Protein 7RAW (pdb70)

Structure (mmCIF, N/CA/C/O backbone):
data_7RAW
#
_entry.id   7RAW
#
_cell.length_a   130.032
_cell.length_b   130.032
_cell.length_c   130.032
_cell.angle_alpha   90.000
_cell.angle_beta   90.000
_cell.angle_gamma   90.000
#
_symmetry.space_group_name_H-M   'I 21 3'
#
loop_
_entity.id
_entity.type
_entity.pdbx_description
1 polymer 'Dockerin domain-containing protein'
2 non-polymer DI(HYDROXYETHYL)ETHER
3 non-polymer 'TRIETHYLENE GLYCOL'
4 water water
#
loop_
_atom_site.group_PDB
_atom_site.id
_atom_site.type_symbol
_atom_site.label_atom_id
_atom_site.label_alt_id
_atom_site.label_comp_id
_atom_site.label_asym_id
_atom_site.label_entity_id
_atom_site.label_seq_id
_atom_site.pdbx_PDB_ins_code
_atom_site.Cartn_x
_atom_site.Cartn_y
_atom_site.Cartn_z
_atom_site.occupancy
_atom_site.B_iso_or_equiv
_atom_site.auth_seq_id
_atom_site.auth_comp_id
_atom_site.auth_asym_id
_atom_site.auth_atom_id
_atom_site.pdbx_PDB_model_num
ATOM 1 N N . THR A 1 16 ? -21.802 25.449 -33.481 1.00 83.59 3 THR A N 1
ATOM 2 C CA . THR A 1 16 ? -21.018 24.223 -33.398 1.00 86.14 3 THR A CA 1
ATOM 3 C C . THR A 1 16 ? -21.081 23.617 -31.988 1.00 84.97 3 THR A C 1
ATOM 4 O O . THR A 1 16 ? -21.270 24.335 -31.010 1.00 90.62 3 THR A O 1
ATOM 8 N N . ASP A 1 17 ? -20.901 22.299 -31.895 1.00 71.11 4 ASP A N 1
ATOM 9 C CA . ASP A 1 17 ? -21.178 21.545 -30.674 1.00 62.29 4 ASP A CA 1
ATOM 10 C C . ASP A 1 17 ? -19.962 21.528 -29.749 1.00 58.68 4 ASP A C 1
ATOM 11 O O . ASP A 1 17 ? -18.873 21.115 -30.157 1.00 73.19 4 ASP A O 1
ATOM 16 N N . THR A 1 18 ? -20.151 21.949 -28.496 1.00 51.64 5 THR A N 1
ATOM 17 C CA . THR A 1 18 ? -19.098 21.862 -27.478 1.00 52.17 5 THR A CA 1
ATOM 18 C C . THR A 1 18 ? -19.221 20.631 -26.580 1.00 50.96 5 THR A C 1
ATOM 19 O O . THR A 1 18 ? -18.418 20.470 -25.652 1.00 51.17 5 THR A O 1
ATOM 23 N N . LYS A 1 19 ? -20.204 19.770 -26.802 1.00 45.59 6 LYS A N 1
ATOM 24 C CA . LYS A 1 19 ? -20.340 18.580 -25.973 1.00 48.02 6 LYS A CA 1
ATOM 25 C C . LYS A 1 19 ? -19.494 17.439 -26.534 1.00 53.43 6 LYS A C 1
ATOM 26 O O . LYS A 1 19 ? -19.230 17.364 -27.740 1.00 50.09 6 LYS A O 1
ATOM 32 N N . ILE A 1 20 ? -19.035 16.566 -25.644 1.00 46.77 7 ILE A N 1
ATOM 33 C CA . ILE A 1 20 ? -18.527 15.255 -26.034 1.00 50.79 7 ILE A CA 1
ATOM 34 C C . ILE A 1 20 ? -19.473 14.226 -25.446 1.00 50.40 7 ILE A C 1
ATOM 35 O O . ILE A 1 20 ? -20.003 14.419 -24.345 1.00 47.19 7 ILE A O 1
ATOM 40 N N . TYR A 1 21 ? -19.688 13.143 -26.182 1.00 43.17 8 TYR A N 1
ATOM 41 C CA . TYR A 1 21 ? -20.698 12.171 -25.816 1.00 42.73 8 TYR A CA 1
ATOM 42 C C . TYR A 1 21 ? -20.057 10.855 -25.415 1.00 45.05 8 TYR A C 1
ATOM 43 O O . TYR A 1 21 ? -18.937 10.524 -25.823 1.00 44.69 8 TYR A O 1
ATOM 52 N N . PHE A 1 22 ? -20.794 10.110 -24.595 1.00 44.80 9 PHE A N 1
ATOM 53 C CA . PHE A 1 22 ? -20.386 8.795 -24.129 1.00 43.58 9 PHE A CA 1
ATOM 54 C C . PHE A 1 22 ? -21.555 7.846 -24.319 1.00 46.65 9 PHE A C 1
ATOM 55 O O . PHE A 1 22 ? -22.673 8.138 -23.879 1.00 41.17 9 PHE A O 1
ATOM 63 N N . ASP A 1 23 ? -21.308 6.722 -24.978 1.00 40.93 10 ASP A N 1
ATOM 64 C CA . ASP A 1 23 ? -22.331 5.682 -25.098 1.00 41.73 10 ASP A CA 1
ATOM 65 C C . ASP A 1 23 ? -22.249 4.820 -23.845 1.00 42.95 10 ASP A C 1
ATOM 66 O O . ASP A 1 23 ? -21.383 3.951 -23.723 1.00 43.25 10 ASP A O 1
ATOM 71 N N . ALA A 1 24 ? -23.142 5.069 -22.890 1.00 46.69 11 ALA A N 1
ATOM 72 C CA . ALA A 1 24 ? -23.171 4.281 -21.668 1.00 47.04 11 ALA A CA 1
ATOM 73 C C . ALA A 1 24 ? -24.269 3.236 -21.703 1.00 48.97 11 ALA A C 1
ATOM 74 O O . ALA A 1 24 ? -24.692 2.751 -20.650 1.00 48.11 11 ALA A O 1
ATOM 76 N N . SER A 1 25 ? -24.727 2.868 -22.897 1.00 48.20 12 SER A N 1
ATOM 77 C CA . SER A 1 25 ? -25.781 1.880 -23.066 1.00 50.70 12 SER A CA 1
ATOM 78 C C . SER A 1 25 ? -25.285 0.564 -23.632 1.00 53.78 12 SER A C 1
ATOM 79 O O . SER A 1 25 ? -25.804 -0.495 -23.272 1.00 55.24 12 SER A O 1
ATOM 82 N N . ASN A 1 26 ? -24.295 0.600 -24.521 1.00 50.78 13 ASN A N 1
ATOM 83 C CA . ASN A 1 26 ? -23.777 -0.596 -25.181 1.00 46.64 13 ASN A CA 1
ATOM 84 C C . ASN A 1 26 ? -22.407 -0.868 -24.566 1.00 46.08 13 ASN A C 1
ATOM 85 O O . ASN A 1 26 ? -21.381 -0.349 -25.023 1.00 41.39 13 ASN A O 1
ATOM 90 N N . LEU A 1 27 ? -22.409 -1.657 -23.499 1.00 40.21 14 LEU A N 1
ATOM 91 C CA . LEU A 1 27 ? -21.270 -1.799 -22.612 1.00 45.42 14 LEU A CA 1
ATOM 92 C C . LEU A 1 27 ? -20.897 -3.257 -22.450 1.00 46.37 14 LEU A C 1
ATOM 93 O O . LEU A 1 27 ? -21.732 -4.140 -22.653 1.00 46.73 14 LEU A O 1
ATOM 98 N N . PRO A 1 28 ? -19.657 -3.551 -22.072 1.00 48.11 15 PRO A N 1
ATOM 99 C CA . PRO A 1 28 ? -19.339 -4.920 -21.665 1.00 51.25 15 PRO A CA 1
ATOM 100 C C . PRO A 1 28 ? -20.295 -5.355 -20.560 1.00 47.83 15 PRO A C 1
ATOM 101 O O . PRO A 1 28 ? -20.798 -4.537 -19.792 1.00 45.70 15 PRO A O 1
ATOM 105 N N . ALA A 1 29 ? -20.571 -6.660 -20.518 1.00 50.02 16 ALA A N 1
ATOM 106 C CA . ALA A 1 29 ? -21.504 -7.221 -19.538 1.00 52.05 16 ALA A CA 1
ATOM 107 C C . ALA A 1 29 ? -21.167 -6.804 -18.106 1.00 47.01 16 ALA A C 1
ATOM 108 O O . ALA A 1 29 ? -22.061 -6.582 -17.289 1.00 50.22 16 ALA A O 1
ATOM 110 N N . GLU A 1 30 ? -19.879 -6.738 -17.769 1.00 48.96 17 GLU A N 1
ATOM 111 C CA . GLU A 1 30 ? -19.478 -6.448 -16.392 1.00 54.35 17 GLU A CA 1
ATOM 112 C C . GLU A 1 30 ? -19.948 -5.066 -15.931 1.00 49.21 17 GLU A C 1
ATOM 113 O O . GLU A 1 30 ? -20.115 -4.831 -14.730 1.00 45.64 17 GLU A O 1
ATOM 119 N N . TRP A 1 31 ? -20.178 -4.144 -16.856 1.00 43.42 18 TRP A N 1
ATOM 120 C CA . TRP A 1 31 ? -20.608 -2.801 -16.456 1.00 40.22 18 TRP A CA 1
ATOM 121 C C . TRP A 1 31 ? -22.045 -2.754 -15.978 1.00 50.39 18 TRP A C 1
ATOM 122 O O . TRP A 1 31 ? -22.500 -1.688 -15.546 1.00 49.36 18 TRP A O 1
ATOM 133 N N . GLY A 1 32 ? -22.771 -3.864 -16.071 1.00 56.07 19 GLY A N 1
ATOM 134 C CA . GLY A 1 32 ? -24.171 -3.847 -15.689 1.00 45.45 19 GLY A CA 1
ATOM 135 C C . GLY A 1 32 ? -24.930 -2.826 -16.503 1.00 53.68 19 GLY A C 1
ATOM 136 O O . GLY A 1 32 ? -24.659 -2.603 -17.693 1.00 53.52 19 GLY A O 1
ATOM 137 N N . THR A 1 33 ? -25.882 -2.177 -15.850 1.00 48.14 20 THR A N 1
ATOM 138 C CA . THR A 1 33 ? -26.700 -1.159 -16.476 1.00 48.97 20 THR A CA 1
ATOM 139 C C . THR A 1 33 ? -26.434 0.173 -15.792 1.00 48.26 20 THR A C 1
ATOM 140 O O . THR A 1 33 ? -26.550 0.290 -14.565 1.00 51.41 20 THR A O 1
ATOM 144 N N . THR A 1 34 ? -26.128 1.178 -16.601 1.00 49.42 21 THR A N 1
ATOM 145 C CA . THR A 1 34 ? -25.660 2.458 -16.099 1.00 46.21 21 THR A CA 1
ATOM 146 C C . THR A 1 34 ? -26.716 3.155 -15.262 1.00 51.71 21 THR A C 1
ATOM 147 O O . THR A 1 34 ? -27.885 3.213 -15.638 1.00 56.58 21 THR A O 1
ATOM 151 N N . LYS A 1 35 ? -26.292 3.717 -14.132 1.00 53.03 22 LYS A N 1
ATOM 152 C CA . LYS A 1 35 ? -27.147 4.603 -13.362 1.00 47.58 22 LYS A CA 1
ATOM 153 C C . LYS A 1 35 ? -26.768 6.067 -13.538 1.00 53.18 22 LYS A C 1
ATOM 154 O O . LYS A 1 35 ? -27.638 6.894 -13.818 1.00 54.29 22 LYS A O 1
ATOM 160 N N . THR A 1 36 ? -25.491 6.408 -13.362 1.00 49.70 23 THR A N 1
ATOM 161 C CA . THR A 1 36 ? -25.013 7.778 -13.509 1.00 50.07 23 THR A CA 1
ATOM 162 C C . THR A 1 36 ? -23.652 7.730 -14.185 1.00 53.01 23 THR A C 1
ATOM 163 O O . THR A 1 36 ? -22.973 6.695 -14.165 1.00 45.00 23 THR A O 1
ATOM 167 N N . VAL A 1 37 ? -23.283 8.837 -14.834 1.00 46.55 24 VAL A N 1
ATOM 168 C CA . VAL A 1 37 ? -22.096 8.889 -15.685 1.00 43.40 24 VAL A CA 1
ATOM 169 C C . VAL A 1 37 ? -21.249 10.084 -15.269 1.00 54.37 24 VAL A C 1
ATOM 170 O O . VAL A 1 37 ? -21.781 11.146 -14.920 1.00 52.66 24 VAL A O 1
ATOM 174 N N . TYR A 1 38 ? -19.930 9.907 -15.299 1.00 44.14 25 TYR A N 1
ATOM 175 C CA . TYR A 1 38 ? -18.990 10.956 -14.926 1.00 44.37 25 TYR A CA 1
ATOM 176 C C . TYR A 1 38 ? -17.879 11.067 -15.960 1.00 48.94 25 TYR A C 1
ATOM 177 O O . TYR A 1 38 ? -17.544 10.095 -16.645 1.00 43.74 25 TYR A O 1
ATOM 186 N N . CYS A 1 39 ? -17.314 12.271 -16.065 1.00 47.19 26 CYS A N 1
ATOM 187 C CA . CYS A 1 39 ? -16.260 12.564 -17.034 1.00 48.68 26 CYS A CA 1
ATOM 188 C C . CYS A 1 39 ? -15.101 13.242 -16.316 1.00 51.18 26 CYS A C 1
ATOM 189 O O . CYS A 1 39 ? -15.225 14.387 -15.872 1.00 49.10 26 CYS A O 1
ATOM 192 N N . HIS A 1 40 ? -13.980 12.544 -16.216 1.00 45.19 27 HIS A N 1
ATOM 193 C CA . HIS A 1 40 ? -12.758 13.069 -15.606 1.00 47.81 27 HIS A CA 1
ATOM 194 C C . HIS A 1 40 ? -11.847 13.552 -16.733 1.00 51.76 27 HIS A C 1
ATOM 195 O O . HIS A 1 40 ? -11.242 12.748 -17.440 1.00 53.91 27 HIS A O 1
ATOM 202 N N . LEU A 1 41 ? -11.754 14.863 -16.904 1.00 55.40 28 LEU A N 1
ATOM 203 C CA . LEU A 1 41 ? -11.047 15.462 -18.030 1.00 55.47 28 LEU A CA 1
ATOM 204 C C . LEU A 1 41 ? -9.848 16.235 -17.508 1.00 51.93 28 LEU A C 1
ATOM 205 O O . LEU A 1 41 ? -9.967 16.968 -16.525 1.00 53.15 28 LEU A O 1
ATOM 210 N N . TYR A 1 42 ? -8.694 16.053 -18.140 1.00 50.82 29 TYR A N 1
ATOM 211 C CA . TYR A 1 42 ? -7.496 16.765 -17.717 1.00 50.44 29 TYR A CA 1
ATOM 212 C C . TYR A 1 42 ? -6.649 17.135 -18.927 1.00 47.40 29 TYR A C 1
ATOM 213 O O . TYR A 1 42 ? -6.806 16.587 -20.020 1.00 48.11 29 TYR A O 1
ATOM 222 N N . ALA A 1 43 ? -5.731 18.062 -18.699 1.00 49.34 30 ALA A N 1
ATOM 223 C CA . ALA A 1 43 ? -4.898 18.627 -19.748 1.00 49.49 30 ALA A CA 1
ATOM 224 C C . ALA A 1 43 ? -3.632 17.802 -19.909 1.00 51.62 30 ALA A C 1
ATOM 225 O O . ALA A 1 43 ? -3.046 17.353 -18.922 1.00 49.56 30 ALA A O 1
ATOM 227 N N . VAL A 1 44 ? -3.202 17.611 -21.155 1.00 47.74 31 VAL A N 1
ATOM 228 C CA . VAL A 1 44 ? -1.966 16.901 -21.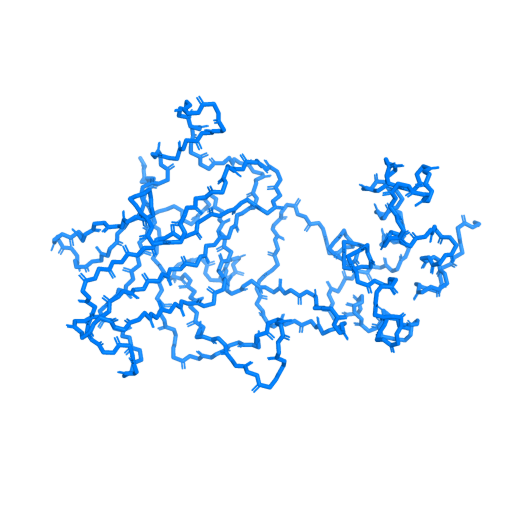452 1.00 46.60 31 VAL A CA 1
ATOM 229 C C . VAL A 1 44 ? -0.879 17.847 -21.959 1.00 56.98 31 VAL A C 1
ATOM 230 O O . VAL A 1 44 ? 0.276 17.757 -21.534 1.00 58.60 31 VAL A O 1
ATOM 234 N N . ALA A 1 45 ? -1.223 18.773 -22.844 1.00 51.77 32 ALA A N 1
ATOM 235 C CA . ALA A 1 45 ? -0.216 19.694 -23.342 1.00 54.46 32 ALA A CA 1
ATOM 236 C C . ALA A 1 45 ? -0.918 20.903 -23.924 1.00 57.38 32 ALA A C 1
ATOM 237 O O . ALA A 1 45 ? -2.050 20.802 -24.406 1.00 61.19 32 ALA A O 1
ATOM 239 N N . GLY A 1 46 ? -0.243 22.048 -23.853 1.00 58.61 33 GLY A N 1
ATOM 240 C CA . GLY A 1 46 ? -0.775 23.278 -24.398 1.00 55.99 33 GLY A CA 1
ATOM 241 C C . GLY A 1 46 ? -1.924 23.889 -23.631 1.00 56.82 33 GLY A C 1
ATOM 242 O O . GLY A 1 46 ? -2.566 24.813 -24.143 1.00 57.05 33 GLY A O 1
ATOM 243 N N . ASP A 1 47 ? -2.208 23.411 -22.423 1.00 60.40 34 ASP A N 1
ATOM 244 C CA . ASP A 1 47 ? -3.258 23.994 -21.596 1.00 64.15 34 ASP A CA 1
ATOM 245 C C . ASP A 1 47 ? -3.034 23.575 -20.147 1.00 62.99 34 ASP A C 1
ATOM 246 O O . ASP A 1 47 ? -2.219 22.698 -19.848 1.00 59.83 34 ASP A O 1
ATOM 251 N N . ASP A 1 48 ? -3.775 24.216 -19.248 1.00 71.16 35 ASP A N 1
ATOM 252 C CA . ASP A 1 48 ? -3.790 23.822 -17.843 1.00 77.51 35 ASP A CA 1
ATOM 253 C C . ASP A 1 48 ? -5.214 23.824 -17.332 1.00 62.63 35 ASP A C 1
ATOM 254 O O . ASP A 1 48 ? -5.924 24.828 -17.470 1.00 74.31 35 ASP A O 1
ATOM 259 N N . LEU A 1 49 ? -5.623 22.699 -16.750 1.00 63.12 36 LEU A N 1
ATOM 260 C CA . LEU A 1 49 ? -6.938 22.627 -16.150 1.00 65.14 36 LEU A CA 1
ATOM 261 C C . LEU A 1 49 ? -6.816 22.241 -14.686 1.00 67.66 36 LEU A C 1
ATOM 262 O O . LEU A 1 49 ? -5.910 21.492 -14.308 1.00 68.79 36 LEU A O 1
ATOM 267 N N . PRO A 1 50 ? -7.698 22.750 -13.840 1.00 70.56 37 PRO A N 1
ATOM 268 C CA . PRO A 1 50 ? -7.695 22.327 -12.441 1.00 77.27 37 PRO A CA 1
ATOM 269 C C . PRO A 1 50 ? -8.178 20.889 -12.328 1.00 77.90 37 PRO A C 1
ATOM 270 O O . PRO A 1 50 ? -8.873 20.372 -13.202 1.00 73.76 37 PRO A O 1
ATOM 274 N N . GLU A 1 51 ? -7.796 20.240 -11.237 1.00 82.00 38 GLU A N 1
ATOM 275 C CA . GLU A 1 51 ? -8.194 18.863 -10.997 1.00 83.22 38 GLU A CA 1
ATOM 276 C C . GLU A 1 51 ? -9.633 18.820 -10.513 1.00 77.64 38 GLU A C 1
ATOM 277 O O . GLU A 1 51 ? -9.973 19.434 -9.489 1.00 88.71 38 GLU A O 1
ATOM 283 N N . THR A 1 52 ? -10.485 18.123 -11.264 1.00 69.22 39 THR A N 1
ATOM 284 C CA . THR A 1 52 ? -11.801 17.847 -10.707 1.00 66.96 39 THR A CA 1
ATOM 285 C C . THR A 1 52 ? -11.770 16.578 -9.850 1.00 69.27 39 THR A C 1
ATOM 286 O O . THR A 1 52 ? -10.836 15.753 -9.931 1.00 64.80 39 THR A O 1
ATOM 290 N N . SER A 1 53 ? -12.843 16.429 -9.052 1.00 65.74 40 SER A N 1
ATOM 291 C CA . SER A 1 53 ? -13.057 15.377 -8.060 1.00 69.59 40 SER A CA 1
ATOM 292 C C . SER A 1 53 ? -13.652 14.145 -8.704 1.00 58.83 40 SER A C 1
ATOM 293 O O . SER A 1 53 ? -14.787 14.218 -9.185 1.00 62.10 40 SER A O 1
ATOM 296 N N . TRP A 1 54 ? -12.971 13.008 -8.624 1.00 61.57 41 TRP A N 1
ATOM 297 C CA . TRP A 1 54 ? -13.527 11.742 -9.107 1.00 51.47 41 TRP A CA 1
ATOM 298 C C . TRP A 1 54 ? -15.017 11.618 -8.759 1.00 44.95 41 TRP A C 1
ATOM 299 O O . TRP A 1 54 ? -15.382 11.562 -7.576 1.00 47.00 41 TRP A O 1
ATOM 310 N N . GLN A 1 55 ? -15.874 11.616 -9.786 1.00 44.86 42 GLN A N 1
ATOM 311 C CA . GLN A 1 55 ? -17.307 11.335 -9.651 1.00 50.83 42 GLN A CA 1
ATOM 312 C C . GLN A 1 55 ? -18.006 12.372 -8.788 1.00 54.83 42 GLN A C 1
ATOM 313 O O . GLN A 1 55 ? -19.003 12.075 -8.127 1.00 56.82 42 GLN A O 1
ATOM 319 N N . GLY A 1 56 ? -17.480 13.598 -8.806 1.00 53.27 43 GLY A N 1
ATOM 320 C CA . GLY A 1 56 ? -18.117 14.710 -8.141 1.00 54.60 43 GLY A CA 1
ATOM 321 C C . GLY A 1 56 ? -19.069 15.448 -9.063 1.00 55.25 43 GLY A C 1
ATOM 322 O O . GLY A 1 56 ? -19.216 15.139 -10.248 1.00 54.13 43 GLY A O 1
ATOM 323 N N . LYS A 1 57 ? -19.740 16.433 -8.464 1.00 60.59 44 LYS A N 1
ATOM 324 C CA . LYS A 1 57 ? -20.649 17.345 -9.142 1.00 66.94 44 LYS A CA 1
ATOM 325 C C . LYS A 1 57 ? -20.100 17.816 -10.478 1.00 62.22 44 LYS A C 1
ATOM 326 O O . LYS A 1 57 ? -20.798 17.797 -11.494 1.00 64.29 44 LYS A O 1
ATOM 332 N N . ALA A 1 58 ? -18.852 18.281 -10.479 1.00 68.29 45 ALA A N 1
ATOM 333 C CA . ALA A 1 58 ? -18.287 18.880 -11.681 1.00 64.97 45 ALA A CA 1
ATOM 334 C C . ALA A 1 58 ? -18.145 17.859 -12.798 1.00 60.54 45 ALA A C 1
ATOM 335 O O . ALA A 1 58 ? -18.183 18.228 -13.978 1.00 58.44 45 ALA A O 1
ATOM 337 N N . GLU A 1 59 ? -18.015 16.576 -12.459 1.00 51.72 46 GLU A N 1
ATOM 338 C CA . GLU A 1 59 ? -17.783 15.561 -13.480 1.00 47.30 46 GLU A CA 1
ATOM 339 C C . GLU A 1 59 ? -19.059 14.926 -14.007 1.00 50.95 46 GLU A C 1
ATOM 340 O O . GLU A 1 59 ? -18.996 14.192 -15.001 1.00 49.72 46 GLU A O 1
ATOM 346 N N . LYS A 1 60 ? -20.203 15.188 -13.379 1.00 58.18 47 LYS A N 1
ATOM 347 C CA . LYS A 1 60 ? -21.399 14.414 -13.674 1.00 55.58 47 LYS A CA 1
ATOM 348 C C . LYS A 1 60 ? -21.974 14.814 -15.018 1.00 54.98 47 LYS A C 1
ATOM 349 O O . LYS A 1 60 ? -22.157 15.998 -15.297 1.00 59.34 47 LYS A O 1
ATOM 355 N N . CYS A 1 61 ? -22.297 13.819 -15.825 1.00 53.55 48 CYS A N 1
ATOM 356 C CA . CYS A 1 61 ? -22.870 14.007 -17.148 1.00 51.63 48 CYS A CA 1
ATOM 357 C C . CYS A 1 61 ? -24.381 13.814 -17.122 1.00 60.06 48 CYS A C 1
ATOM 358 O O . CYS A 1 61 ? -24.921 13.101 -16.274 1.00 62.75 48 CYS A O 1
ATOM 361 N N . LYS A 1 62 ? -25.063 14.454 -18.068 1.00 58.19 49 LYS A N 1
ATOM 362 C CA . LYS A 1 62 ? -26.500 14.282 -18.225 1.00 62.72 49 LYS A CA 1
ATOM 363 C C . LYS A 1 62 ? -26.792 13.470 -19.482 1.00 57.56 49 LYS A C 1
ATOM 364 O O . LYS A 1 62 ? -25.996 13.446 -20.421 1.00 52.10 49 LYS A O 1
ATOM 370 N N . LYS A 1 63 ? -27.921 12.763 -19.459 1.00 59.51 50 LYS A N 1
ATOM 371 C CA . LYS A 1 63 ? -28.362 11.913 -20.560 1.00 58.03 50 LYS A CA 1
ATOM 372 C C . LYS A 1 63 ? -29.101 12.762 -21.584 1.00 71.40 50 LYS A C 1
ATOM 373 O O . LYS A 1 63 ? -30.020 13.506 -21.227 1.00 71.51 50 LYS A O 1
ATOM 379 N N . ASP A 1 64 ? -28.705 12.666 -22.851 1.00 67.30 51 ASP A N 1
ATOM 380 C CA . ASP A 1 64 ? -29.460 13.318 -23.917 1.00 64.15 51 ASP A CA 1
ATOM 381 C C . ASP A 1 64 ? -30.647 12.433 -24.280 1.00 74.60 51 ASP A C 1
ATOM 382 O O . ASP A 1 64 ? -30.475 11.342 -24.834 1.00 62.53 51 ASP A O 1
ATOM 387 N N . THR A 1 65 ? -31.860 12.893 -23.965 1.00 88.11 52 THR A N 1
ATOM 388 C CA . THR A 1 65 ? -33.017 12.032 -24.166 1.00 92.04 52 THR A CA 1
ATOM 389 C C . THR A 1 65 ? -33.216 11.697 -25.638 1.00 85.99 52 THR A C 1
ATOM 390 O O . THR A 1 65 ? -33.630 10.579 -25.963 1.00 89.57 52 THR A O 1
ATOM 394 N N . ALA A 1 66 ? -32.891 12.627 -26.539 1.00 82.54 53 ALA A N 1
ATOM 395 C CA . ALA A 1 66 ? -33.061 12.367 -27.967 1.00 86.30 53 ALA A CA 1
ATOM 396 C C . ALA A 1 66 ? -32.299 11.116 -28.404 1.00 84.91 53 ALA A C 1
ATOM 397 O O . ALA A 1 66 ? -32.860 10.218 -29.044 1.00 84.34 53 ALA A O 1
ATOM 399 N N . THR A 1 67 ? -31.019 11.032 -28.048 1.00 79.20 54 THR A N 1
ATOM 400 C CA . THR A 1 67 ? -30.160 9.954 -28.516 1.00 67.27 54 THR A CA 1
ATOM 401 C C . THR A 1 67 ? -29.943 8.853 -27.493 1.00 67.86 54 THR A C 1
ATOM 402 O O . THR A 1 67 ? -29.602 7.731 -27.879 1.00 71.11 54 THR A O 1
ATOM 406 N N . GLY A 1 68 ? -30.130 9.134 -26.210 1.00 65.17 55 GLY A N 1
ATOM 407 C CA . GLY A 1 68 ? -29.761 8.194 -25.178 1.00 58.82 55 GLY A CA 1
ATOM 408 C C . GLY A 1 68 ? -28.310 8.276 -24.746 1.00 51.79 55 GLY A C 1
ATOM 409 O O . GLY A 1 68 ? -27.928 7.595 -23.792 1.00 52.58 55 GLY A O 1
ATOM 410 N N . LEU A 1 69 ? -27.502 9.095 -25.411 1.00 51.94 56 LEU A N 1
ATOM 411 C CA . LEU A 1 69 ? -26.102 9.299 -25.057 1.00 48.18 56 LEU A CA 1
ATOM 412 C C . LEU A 1 69 ? -25.960 10.223 -23.851 1.00 46.20 56 LEU A C 1
ATOM 413 O O . LEU A 1 69 ? -26.727 11.172 -23.673 1.00 51.31 56 LEU A O 1
ATOM 418 N N . TYR A 1 70 ? -24.953 9.954 -23.030 1.00 44.27 57 TYR A N 1
ATOM 419 C CA . TYR A 1 70 ? -24.583 10.917 -22.002 1.00 43.72 57 TYR A CA 1
ATOM 420 C C . TYR A 1 70 ? -23.655 11.969 -22.606 1.00 45.19 57 TYR A C 1
ATOM 421 O O . TYR A 1 70 ? -23.037 11.749 -23.649 1.00 43.97 57 TYR A O 1
ATOM 430 N N . TYR A 1 71 ? -23.584 13.146 -21.987 1.00 46.61 58 TYR A N 1
ATOM 431 C CA . TYR A 1 71 ? -22.684 14.150 -22.544 1.00 49.27 58 TYR A CA 1
ATOM 432 C C . TYR A 1 71 ? -22.029 14.973 -21.451 1.00 50.17 58 TYR A C 1
ATOM 433 O O . TYR A 1 71 ? -22.543 15.094 -20.341 1.00 48.47 58 TYR A O 1
ATOM 442 N N . PHE A 1 72 ? -20.857 15.506 -21.786 1.00 53.67 59 PHE A N 1
ATOM 443 C CA . PHE A 1 72 ? -20.136 16.442 -20.942 1.00 57.55 59 PHE A CA 1
ATOM 444 C C . PHE A 1 72 ? -19.861 17.678 -21.784 1.00 52.66 59 PHE A C 1
ATOM 445 O O . PHE A 1 72 ? -19.270 17.572 -22.859 1.00 51.79 59 PHE A O 1
ATOM 453 N N . ASP A 1 73 ? -20.292 18.840 -21.311 1.00 52.24 60 ASP A N 1
ATOM 454 C CA . ASP A 1 73 ? -20.186 20.066 -22.094 1.00 53.54 60 ASP A CA 1
ATOM 455 C C . ASP A 1 73 ? -18.869 20.758 -21.762 1.00 54.92 60 ASP A C 1
ATOM 456 O O . ASP A 1 73 ? -18.713 21.319 -20.675 1.00 56.36 60 ASP A O 1
ATOM 461 N N . THR A 1 74 ? -17.917 20.720 -22.695 1.00 48.75 61 THR A N 1
ATOM 462 C CA . THR A 1 74 ? -16.613 21.306 -22.408 1.00 54.64 61 THR A CA 1
ATOM 463 C C . THR A 1 74 ? -16.686 22.811 -22.195 1.00 57.77 61 THR A C 1
ATOM 464 O O . THR A 1 74 ? -15.798 23.370 -21.545 1.00 57.43 61 THR A O 1
ATOM 468 N N . ALA A 1 75 ? -17.719 23.480 -22.717 1.00 55.08 62 ALA A N 1
ATOM 469 C CA . ALA A 1 75 ? -17.851 24.917 -22.511 1.00 59.72 62 ALA A CA 1
ATOM 470 C C . ALA A 1 75 ? -18.076 25.287 -21.053 1.00 69.19 62 ALA A C 1
ATOM 471 O O . ALA A 1 75 ? -17.932 26.465 -20.706 1.00 70.93 62 ALA A O 1
ATOM 473 N N . LYS A 1 76 ? -18.429 24.323 -20.196 1.00 62.72 63 LYS A N 1
ATOM 474 C CA . LYS A 1 76 ? -18.678 24.591 -18.787 1.00 68.52 63 LYS A CA 1
ATOM 475 C C . LYS A 1 76 ? -17.456 24.337 -17.919 1.00 71.69 63 LYS A C 1
ATOM 476 O O . LYS A 1 76 ? -17.569 24.360 -16.692 1.00 74.39 63 LYS A O 1
ATOM 482 N N . LEU A 1 77 ? -16.294 24.094 -18.521 1.00 70.27 64 LEU A N 1
ATOM 483 C CA . LEU A 1 77 ? -15.074 23.932 -17.741 1.00 67.48 64 LEU A CA 1
ATOM 484 C C . LEU A 1 77 ? -14.675 25.252 -17.094 1.00 72.93 64 LEU A C 1
ATOM 485 O O . LEU A 1 77 ? -14.858 26.327 -17.675 1.00 66.77 64 LEU A O 1
ATOM 490 N N . LYS A 1 78 ? -14.120 25.161 -15.884 1.00 77.82 65 LYS A N 1
ATOM 491 C CA . LYS A 1 78 ? -13.690 26.318 -15.111 1.00 79.79 65 LYS A CA 1
ATOM 492 C C . LYS A 1 78 ? -12.195 26.228 -14.831 1.00 80.59 65 LYS A C 1
ATOM 493 O O . LYS A 1 78 ? -11.656 25.136 -14.633 1.00 84.27 65 LYS A O 1
ATOM 499 N N . SER A 1 79 ? -11.527 27.378 -14.821 1.00 85.69 66 SER A N 1
ATOM 500 C CA . SER A 1 79 ? -10.109 27.452 -14.501 1.00 85.91 66 SER A CA 1
ATOM 501 C C . SER A 1 79 ? -9.909 27.492 -12.985 1.00 88.90 66 SER A C 1
ATOM 502 O O . SER A 1 79 ? -10.866 27.518 -12.205 1.00 92.84 66 SER A O 1
ATOM 505 N N . ALA A 1 80 ? -8.640 27.500 -12.559 1.00 82.66 67 ALA A N 1
ATOM 506 C CA . ALA A 1 80 ? -8.328 27.485 -11.130 1.00 88.02 67 ALA A CA 1
ATOM 507 C C . ALA A 1 80 ? -9.075 28.578 -10.371 1.00 90.84 67 ALA A C 1
ATOM 508 O O . ALA A 1 80 ? -9.579 28.346 -9.265 1.00 92.64 67 ALA A O 1
ATOM 510 N N . ASP A 1 81 ? -9.160 29.776 -10.949 1.00 93.85 68 ASP A N 1
ATOM 511 C CA . ASP A 1 81 ? -9.802 30.898 -10.268 1.00 99.28 68 ASP A CA 1
ATOM 512 C C . ASP A 1 81 ? -11.318 30.769 -10.200 1.00 95.59 68 ASP A C 1
ATOM 513 O O . ASP A 1 81 ? -11.969 31.681 -9.677 1.00 93.05 68 ASP A O 1
ATOM 518 N N . GLY A 1 82 ? -11.895 29.677 -10.703 1.00 87.63 69 GLY A N 1
ATOM 519 C CA . GLY A 1 82 ? -13.333 29.541 -10.766 1.00 85.24 69 GLY A CA 1
ATOM 520 C C . GLY A 1 82 ? -13.986 30.219 -11.947 1.00 87.22 69 GLY A C 1
ATOM 521 O O . GLY A 1 82 ? -15.201 30.064 -12.133 1.00 93.60 69 GLY A O 1
ATOM 522 N N . THR A 1 83 ? -13.227 30.966 -12.750 1.00 79.45 70 THR A N 1
ATOM 523 C CA . THR A 1 83 ? -13.775 31.593 -13.943 1.00 80.53 70 THR A CA 1
ATOM 524 C C . THR A 1 83 ? -13.932 30.576 -15.073 1.00 83.58 70 THR A C 1
ATOM 525 O O . THR A 1 83 ? -13.310 29.507 -15.084 1.00 74.89 70 THR A O 1
ATOM 529 N N . ASN A 1 84 ? -14.786 30.924 -16.033 1.00 86.32 71 ASN A N 1
ATOM 530 C CA . ASN A 1 84 ? -15.016 30.044 -17.167 1.00 82.40 71 ASN A CA 1
ATOM 531 C C . ASN A 1 84 ? -13.759 29.952 -18.020 1.00 75.99 71 ASN A C 1
ATOM 532 O O . ASN A 1 84 ? -13.157 30.971 -18.378 1.00 70.24 71 ASN A O 1
ATOM 537 N N . HIS A 1 85 ? -13.384 28.717 -18.361 1.00 70.97 72 HIS A N 1
ATOM 538 C CA . HIS A 1 85 ? -12.120 28.458 -19.040 1.00 70.23 72 HIS A CA 1
ATOM 539 C C . HIS A 1 85 ? -12.148 28.892 -20.502 1.00 70.20 72 HIS A C 1
ATOM 540 O O . HIS A 1 85 ? -11.097 29.216 -21.068 1.00 64.50 72 HIS A O 1
ATOM 547 N N . GLY A 1 86 ? -13.322 28.908 -21.128 1.00 71.25 73 GLY A N 1
ATOM 548 C CA . GLY A 1 86 ? -13.411 29.160 -22.553 1.00 62.32 73 GLY A CA 1
ATOM 549 C C . GLY A 1 86 ? -13.251 27.936 -23.434 1.00 67.32 73 GLY A C 1
ATOM 550 O O . GLY A 1 86 ? -12.898 28.080 -24.607 1.00 70.56 73 GLY A O 1
ATOM 551 N N . GLY A 1 87 ? -13.480 26.733 -22.906 1.00 58.89 74 GLY A N 1
ATOM 552 C CA . GLY A 1 87 ? -13.499 25.532 -23.725 1.00 52.21 74 GLY A CA 1
ATOM 553 C C . GLY A 1 87 ? -12.118 24.963 -24.016 1.00 53.93 74 GLY A C 1
ATOM 554 O O . GLY A 1 87 ? -11.097 25.379 -23.462 1.00 58.52 74 GLY A O 1
ATOM 555 N N . LEU A 1 88 ? -12.099 23.980 -24.906 1.00 55.63 75 LEU A N 1
ATOM 556 C CA . LEU A 1 88 ? -10.838 23.389 -25.330 1.00 55.98 75 LEU A CA 1
ATOM 557 C C . LEU A 1 88 ? -10.098 24.366 -26.229 1.00 55.84 75 LEU A C 1
ATOM 558 O O . LEU A 1 88 ? -10.716 25.081 -27.020 1.00 57.88 75 LEU A O 1
ATOM 563 N N . LYS A 1 89 ? -8.771 24.390 -26.116 1.00 55.44 76 LYS A N 1
ATOM 564 C CA . LYS A 1 89 ? -7.967 25.290 -26.934 1.00 58.02 76 LYS A CA 1
ATOM 565 C C . LYS A 1 89 ? -7.459 24.593 -28.186 1.00 60.43 76 LYS A C 1
ATOM 566 O O . LYS A 1 89 ? -7.224 23.380 -28.201 1.00 56.95 76 LYS A O 1
ATOM 572 N N . ASP A 1 90 ? -7.284 25.378 -29.242 1.00 61.91 77 ASP A N 1
ATOM 573 C CA . ASP A 1 90 ? -6.449 24.939 -30.347 1.00 68.18 77 ASP A CA 1
ATOM 574 C C . ASP A 1 90 ? -5.049 24.637 -29.829 1.00 62.99 77 ASP A C 1
ATOM 575 O O . ASP A 1 90 ? -4.587 25.217 -28.843 1.00 68.80 77 ASP A O 1
ATOM 580 N N . ASN A 1 91 ? -4.362 23.734 -30.507 1.00 58.55 78 ASN A N 1
ATOM 581 C CA . ASN A 1 91 ? -2.987 23.401 -30.163 1.00 65.16 78 ASN A CA 1
ATOM 582 C C . ASN A 1 91 ? -2.852 22.846 -28.751 1.00 61.23 78 ASN A C 1
ATOM 583 O O . ASN A 1 91 ? -1.782 22.939 -28.149 1.00 58.48 78 ASN A O 1
ATOM 588 N N . ALA A 1 92 ? -3.906 22.255 -28.200 1.00 57.61 79 ALA A N 1
ATOM 589 C CA . ALA A 1 92 ? -3.822 21.640 -26.884 1.00 53.82 79 ALA A CA 1
ATOM 590 C C . ALA A 1 92 ? -4.244 20.179 -26.955 1.00 48.79 79 ALA A C 1
ATOM 591 O O . ALA A 1 92 ? -5.111 19.805 -27.749 1.00 50.19 79 ALA A O 1
ATOM 593 N N . ASP A 1 93 ? -3.628 19.356 -26.110 1.00 46.74 80 ASP A N 1
ATOM 594 C CA . ASP A 1 93 ? -4.005 17.957 -25.939 1.00 45.65 80 ASP A CA 1
ATOM 595 C C . ASP A 1 93 ? -4.623 17.771 -24.566 1.00 43.61 80 ASP A C 1
ATOM 596 O O . ASP A 1 93 ? -4.149 18.353 -23.585 1.00 44.41 80 ASP A O 1
ATOM 601 N N . TYR A 1 94 ? -5.676 16.953 -24.506 1.00 42.34 81 TYR A N 1
ATOM 602 C CA . TYR A 1 94 ? -6.368 16.594 -23.280 1.00 38.26 81 TYR A CA 1
ATOM 603 C C . TYR A 1 94 ? -6.522 15.079 -23.209 1.00 43.03 81 TYR A C 1
ATOM 604 O O . TYR A 1 94 ? -6.155 14.344 -24.127 1.00 43.02 81 TYR A O 1
ATOM 613 N N . ALA A 1 95 ? -7.065 14.605 -22.096 1.00 46.15 82 ALA A N 1
ATOM 614 C CA . ALA A 1 95 ? -7.453 13.208 -21.996 1.00 42.55 82 ALA A CA 1
ATOM 615 C C . ALA A 1 95 ? -8.635 13.112 -21.049 1.00 46.39 82 ALA A C 1
ATOM 616 O O . ALA A 1 95 ? -8.864 14.003 -20.226 1.00 45.67 82 ALA A O 1
ATOM 618 N N . VAL A 1 96 ? -9.406 12.032 -21.184 1.00 44.88 83 VAL A N 1
ATOM 619 C CA . VAL A 1 96 ? -10.570 11.829 -20.331 1.00 42.13 83 VAL A CA 1
ATOM 620 C C . VAL A 1 96 ? -10.635 10.381 -19.888 1.00 41.91 83 VAL A C 1
ATOM 621 O O . VAL A 1 96 ? -10.146 9.474 -20.570 1.00 38.97 83 VAL A O 1
ATOM 625 N N . ILE A 1 97 ? -11.248 10.183 -18.725 1.00 43.59 84 ILE A N 1
ATOM 626 C CA . ILE A 1 97 ? -11.772 8.896 -18.296 1.00 42.74 84 ILE A CA 1
ATOM 627 C C . ILE A 1 97 ? -13.269 9.094 -18.127 1.00 45.52 84 ILE A C 1
ATOM 628 O O . ILE A 1 97 ? -13.699 10.027 -17.440 1.00 49.11 84 ILE A O 1
ATOM 633 N N . PHE A 1 98 ? -14.060 8.269 -18.793 1.00 40.03 85 PHE A N 1
ATOM 634 C CA . PHE A 1 98 ? -15.482 8.219 -18.502 1.00 42.79 85 PHE A CA 1
ATOM 635 C C . PHE A 1 98 ? -15.711 7.111 -17.485 1.00 46.29 85 PHE A C 1
ATOM 636 O O . PHE A 1 98 ? -15.229 5.989 -17.667 1.00 40.52 85 PHE A O 1
ATOM 644 N N . SER A 1 99 ? -16.408 7.431 -16.402 1.00 44.20 86 SER A N 1
ATOM 645 C CA . SER A 1 99 ? -16.783 6.421 -15.422 1.00 42.97 86 SER A CA 1
ATOM 646 C C . SER A 1 99 ? -18.298 6.377 -15.278 1.00 46.27 86 SER A C 1
ATOM 647 O O . SER A 1 99 ? -19.003 7.326 -15.624 1.00 45.22 86 SER A O 1
ATOM 650 N N . THR A 1 100 ? -18.791 5.232 -14.807 1.00 47.16 87 THR A N 1
ATOM 651 C CA . THR A 1 100 ? -20.193 5.051 -14.478 1.00 45.14 87 THR A CA 1
ATOM 652 C C . THR A 1 100 ? -20.295 4.528 -13.063 1.00 46.91 87 THR A C 1
ATOM 653 O O . THR A 1 100 ? -19.369 3.905 -12.535 1.00 45.93 87 THR A O 1
ATOM 657 N N . ILE A 1 101 ? -21.445 4.790 -12.456 1.00 42.08 88 ILE A N 1
ATOM 658 C CA . ILE A 1 101 ? -21.927 4.010 -11.324 1.00 48.48 88 ILE A CA 1
ATOM 659 C C . ILE A 1 101 ? -23.172 3.272 -11.809 1.00 55.55 88 ILE A C 1
ATOM 660 O O . ILE A 1 101 ? -24.119 3.903 -12.304 1.00 53.78 88 ILE A O 1
ATOM 665 N N . ASP A 1 102 ? -23.157 1.940 -11.712 1.00 54.90 89 ASP A N 1
ATOM 666 C CA . ASP A 1 102 ? -24.235 1.134 -12.269 1.00 53.19 89 ASP A CA 1
ATOM 667 C C . ASP A 1 102 ? -25.417 1.088 -11.303 1.00 51.76 89 ASP A C 1
ATOM 668 O O . ASP A 1 102 ? -25.360 1.597 -10.175 1.00 51.18 89 ASP A O 1
ATOM 673 N N . THR A 1 103 ? -26.509 0.456 -11.752 1.00 50.71 90 THR A N 1
ATOM 674 C CA . THR A 1 103 ? -27.717 0.418 -10.922 1.00 59.28 90 THR A CA 1
ATOM 675 C C . THR A 1 103 ? -27.548 -0.345 -9.616 1.00 59.94 90 THR A C 1
ATOM 676 O O . THR A 1 103 ? -28.418 -0.234 -8.755 1.00 55.27 90 THR A O 1
ATOM 680 N N . LYS A 1 104 ? -26.483 -1.123 -9.430 1.00 57.33 91 LYS A N 1
ATOM 681 C CA . LYS A 1 104 ? -26.248 -1.724 -8.120 1.00 52.44 91 LYS A CA 1
ATOM 682 C C . LYS A 1 104 ? -25.149 -0.998 -7.349 1.00 55.14 91 LYS A C 1
ATOM 683 O O . LYS A 1 104 ? -24.670 -1.518 -6.326 1.00 56.55 91 LYS A O 1
ATOM 689 N N . SER A 1 105 ? -24.736 0.181 -7.832 1.00 51.65 92 SER A N 1
ATOM 690 C CA . SER A 1 105 ? -23.806 1.078 -7.151 1.00 55.07 92 SER A CA 1
ATOM 691 C C . SER A 1 105 ? -22.352 0.629 -7.268 1.00 53.17 92 SER A C 1
ATOM 692 O O . SER A 1 105 ? -21.522 0.961 -6.417 1.00 50.76 92 SER A O 1
ATOM 695 N N . GLN A 1 106 ? -22.021 -0.124 -8.299 1.00 47.47 93 GLN A N 1
ATOM 696 C CA . GLN A 1 106 ? -20.629 -0.464 -8.546 1.00 45.53 93 GLN A CA 1
ATOM 697 C C . GLN A 1 106 ? -20.028 0.519 -9.545 1.00 43.93 93 GLN A C 1
ATOM 698 O O . GLN A 1 106 ? -20.667 0.869 -10.539 1.00 45.20 93 GLN A O 1
ATOM 704 N N . SER A 1 107 ? -18.807 0.972 -9.275 1.00 43.45 94 SER A N 1
ATOM 705 C CA . SER A 1 107 ? -18.133 1.897 -10.188 1.00 39.05 94 SER A CA 1
ATOM 706 C C . SER A 1 107 ? -17.461 1.154 -11.344 1.00 40.26 94 SER A C 1
ATOM 707 O O . SER A 1 107 ? -16.965 0.033 -11.186 1.00 40.88 94 SER A O 1
ATOM 710 N N . HIS A 1 108 ? -17.447 1.793 -12.513 1.00 40.53 95 HIS A N 1
ATOM 711 C CA . HIS A 1 108 ? -16.752 1.282 -13.695 1.00 45.37 95 HIS A CA 1
ATOM 712 C C . HIS A 1 108 ? -16.094 2.457 -14.414 1.00 36.39 95 HIS A C 1
ATOM 713 O O . HIS A 1 108 ? -16.551 3.601 -14.289 1.00 40.83 95 HIS A O 1
ATOM 720 N N . GLN A 1 109 ? -15.029 2.188 -15.189 1.00 34.69 96 GLN A N 1
ATOM 721 C CA . GLN A 1 109 ? -14.383 3.298 -15.903 1.00 38.28 96 GLN A CA 1
ATOM 722 C C . GLN A 1 109 ? -13.683 2.830 -17.177 1.00 39.36 96 GLN A C 1
ATOM 723 O O . GLN A 1 109 ? -13.197 1.702 -17.266 1.00 38.22 96 GLN A O 1
ATOM 729 N N . THR A 1 110 ? -13.658 3.709 -18.178 1.00 38.80 97 THR A N 1
ATOM 730 C CA . THR A 1 110 ? -12.855 3.436 -19.361 1.00 34.08 97 THR A CA 1
ATOM 731 C C . THR A 1 110 ? -11.369 3.574 -19.034 1.00 40.27 97 THR A C 1
ATOM 732 O O . THR A 1 110 ? -10.975 4.055 -17.960 1.00 38.49 97 THR A O 1
ATOM 736 N N . CYS A 1 111 ? -10.540 3.159 -19.991 1.00 36.32 98 CYS A N 1
ATOM 737 C CA . CYS A 1 111 ? -9.147 3.583 -20.039 1.00 32.68 98 CYS A CA 1
ATOM 738 C C . CYS A 1 111 ? -9.070 5.099 -20.226 1.00 35.93 98 CYS A C 1
ATOM 739 O O . CYS A 1 111 ? -10.071 5.771 -20.466 1.00 40.38 98 CYS A O 1
ATOM 742 N N . ASN A 1 112 ? -7.853 5.638 -20.133 1.00 35.82 99 ASN A N 1
ATOM 743 C CA . ASN A 1 112 ? -7.645 7.031 -20.505 1.00 37.63 99 ASN A CA 1
ATOM 744 C C . ASN A 1 112 ? -7.797 7.155 -22.012 1.00 43.28 99 ASN A C 1
ATOM 745 O O . ASN A 1 112 ? -7.209 6.365 -22.759 1.00 38.14 99 ASN A O 1
ATOM 750 N N . VAL A 1 113 ? -8.558 8.151 -22.467 1.00 39.77 100 VAL A N 1
ATOM 751 C CA . VAL A 1 113 ? -8.780 8.383 -23.894 1.00 34.02 100 VAL A CA 1
ATOM 752 C C . VAL A 1 113 ? -8.317 9.796 -24.228 1.00 43.28 100 VAL A C 1
ATOM 753 O O . VAL A 1 113 ? -8.680 10.753 -23.534 1.00 38.79 100 VAL A O 1
ATOM 757 N N . THR A 1 114 ? -7.532 9.931 -25.300 1.00 40.11 101 THR A N 1
ATOM 758 C CA . THR A 1 114 ? -7.086 11.266 -25.652 1.00 40.33 101 THR A CA 1
ATOM 759 C C . THR A 1 114 ? -8.228 12.059 -26.274 1.00 38.48 101 THR A C 1
ATOM 760 O O . THR A 1 114 ? -9.208 11.506 -26.786 1.00 34.40 101 THR A O 1
ATOM 764 N N . LEU A 1 115 ? -8.072 13.376 -26.239 1.00 36.36 102 LEU A N 1
ATOM 765 C CA . LEU A 1 115 ? -9.150 14.304 -26.528 1.00 40.85 102 LEU A CA 1
ATOM 766 C C . LEU A 1 115 ? -8.534 15.583 -27.074 1.00 47.88 102 LEU A C 1
ATOM 767 O O . LEU A 1 115 ? -7.547 16.077 -26.517 1.00 47.19 102 LEU A O 1
ATOM 772 N N . GLY A 1 116 ? -9.120 16.115 -28.151 1.00 41.20 103 GLY A N 1
ATOM 773 C CA . GLY A 1 116 ? -8.728 17.393 -28.706 1.00 42.00 103 GLY A CA 1
ATOM 774 C C . GLY A 1 116 ? -9.943 18.060 -29.299 1.00 45.52 103 GLY A C 1
ATOM 775 O O . GLY A 1 116 ? -11.014 17.455 -29.414 1.00 45.22 103 GLY A O 1
ATOM 776 N N . LYS A 1 117 ? -9.775 19.320 -29.691 1.00 43.28 104 LYS A N 1
ATOM 777 C CA . LYS A 1 117 ? -10.894 20.063 -30.261 1.00 51.58 104 LYS A CA 1
ATOM 778 C C . LYS A 1 117 ? -11.593 19.331 -31.409 1.00 51.37 104 LYS A C 1
ATOM 779 O O . LYS A 1 117 ? -12.826 19.433 -31.509 1.00 49.75 104 LYS A O 1
ATOM 785 N N . PRO A 1 118 ? -10.907 18.598 -32.290 1.00 46.39 105 PRO A N 1
ATOM 786 C CA . PRO A 1 118 ? -11.638 17.911 -33.374 1.00 50.80 105 PRO A CA 1
ATOM 787 C C . PRO A 1 118 ? -12.622 16.854 -32.872 1.00 45.64 105 PRO A C 1
ATOM 788 O O . PRO A 1 118 ? -13.500 16.436 -33.637 1.00 46.42 105 PRO A O 1
ATOM 792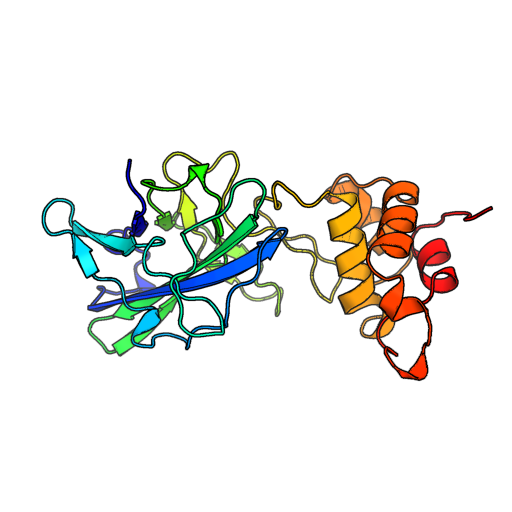 N N . CYS A 1 119 ? -12.518 16.429 -31.614 1.00 41.17 106 CYS A N 1
ATOM 793 C CA . CYS A 1 119 ? -13.443 15.454 -31.040 1.00 41.87 106 CYS A CA 1
ATOM 794 C C . CYS A 1 119 ? -14.761 16.056 -30.583 1.00 48.73 106 CYS A C 1
ATOM 795 O O . CYS A 1 119 ? -15.688 15.290 -30.269 1.00 45.76 106 CYS A O 1
ATOM 798 N N . LEU A 1 120 ? -14.867 17.386 -30.526 1.00 45.44 107 LEU A N 1
ATOM 799 C CA . LEU A 1 120 ? -16.091 18.021 -30.055 1.00 44.22 107 LEU A CA 1
ATOM 800 C C . LEU A 1 120 ? -17.251 17.566 -30.914 1.00 40.47 107 LEU A C 1
ATOM 801 O O . LEU A 1 120 ? -17.162 17.572 -32.141 1.00 47.97 107 LEU A O 1
ATOM 806 N N . GLY A 1 121 ? -18.349 17.167 -30.267 1.00 41.42 108 GLY A N 1
ATOM 807 C CA . GLY A 1 121 ? -19.489 16.644 -30.993 1.00 45.03 108 GLY A CA 1
ATOM 808 C C . GLY A 1 121 ? -19.428 15.152 -31.294 1.00 48.10 108 GLY A C 1
ATOM 809 O O . GLY A 1 121 ? -20.409 14.600 -31.802 1.00 47.37 108 GLY A O 1
ATOM 810 N N . ASP A 1 122 ? -18.317 14.490 -31.002 1.00 41.70 109 ASP A N 1
ATOM 811 C CA . ASP A 1 122 ? -18.134 13.071 -31.293 1.00 43.54 109 ASP A CA 1
ATOM 812 C C . ASP A 1 122 ? -18.453 12.239 -30.048 1.00 39.63 109 ASP A C 1
ATOM 813 O O . ASP A 1 122 ? -18.724 12.762 -28.961 1.00 41.52 109 ASP A O 1
ATOM 818 N N . THR A 1 123 ? -18.429 10.918 -30.211 1.00 38.42 110 THR A N 1
ATOM 819 C CA . THR A 1 123 ? -18.884 10.014 -29.162 1.00 38.82 110 THR A CA 1
ATOM 820 C C . THR A 1 123 ? -17.817 8.978 -28.813 1.00 41.95 110 THR A C 1
ATOM 821 O O . THR A 1 123 ? -17.219 8.357 -29.703 1.00 39.71 110 THR A O 1
ATOM 825 N N . ILE A 1 124 ? -17.607 8.773 -27.522 1.00 39.01 111 ILE A N 1
ATOM 826 C CA . ILE A 1 124 ? -16.780 7.677 -27.030 1.00 36.75 111 ILE A CA 1
ATOM 827 C C . ILE A 1 124 ? -17.666 6.466 -26.773 1.00 41.92 111 ILE A C 1
ATOM 828 O O . ILE A 1 124 ? -18.788 6.580 -26.234 1.00 37.56 111 ILE A O 1
ATOM 833 N N . TYR A 1 125 ? -17.185 5.305 -27.219 1.00 36.35 112 TYR A N 1
ATOM 834 C CA . TYR A 1 125 ? -17.866 4.036 -27.010 1.00 32.81 112 TYR A CA 1
ATOM 835 C C . TYR A 1 125 ? -16.850 2.998 -26.560 1.00 43.43 112 TYR A C 1
ATOM 836 O O . TYR A 1 125 ? -15.663 3.108 -26.869 1.00 34.75 112 TYR A O 1
ATOM 845 N N . LEU A 1 126 ? -17.331 1.996 -25.821 1.00 37.61 113 LEU A N 1
ATOM 846 C CA . LEU A 1 126 ? -16.511 0.844 -25.459 1.00 31.29 113 LEU A CA 1
ATOM 847 C C . LEU A 1 126 ? -16.399 -0.115 -26.631 1.00 34.16 113 LEU A C 1
ATOM 848 O O . LEU A 1 126 ? -17.407 -0.481 -27.249 1.00 34.50 113 LEU A O 1
ATOM 853 N N . THR A 1 127 ? -15.158 -0.490 -26.968 1.00 34.26 114 THR A N 1
ATOM 854 C CA . THR A 1 127 ? -14.932 -1.326 -28.139 1.00 38.49 114 THR A CA 1
ATOM 855 C C . THR A 1 127 ? -15.073 -2.806 -27.832 1.00 40.24 114 THR A C 1
ATOM 856 O O . THR A 1 127 ? -15.086 -3.620 -28.761 1.00 39.36 114 THR A O 1
ATOM 860 N N . GLY A 1 128 ? -15.115 -3.169 -26.553 1.00 39.81 115 GLY A N 1
ATOM 861 C CA . GLY A 1 128 ? -15.021 -4.547 -26.148 1.00 38.10 115 GLY A CA 1
ATOM 862 C C . GLY A 1 128 ? -13.603 -5.021 -25.955 1.00 44.23 115 GLY A C 1
ATOM 863 O O . GLY A 1 128 ? -13.396 -6.082 -25.362 1.00 39.23 115 GLY A O 1
ATOM 864 N N . GLY A 1 129 ? -12.613 -4.261 -26.430 1.00 36.59 116 GLY A N 1
ATOM 865 C CA . GLY A 1 129 ? -11.224 -4.636 -26.255 1.00 38.25 116 GLY A CA 1
ATOM 866 C C . GLY A 1 129 ? -10.668 -4.098 -24.948 1.00 39.45 116 GLY A C 1
ATOM 867 O O . GLY A 1 129 ? -11.376 -3.482 -24.150 1.00 36.39 116 GLY A O 1
ATOM 868 N N . THR A 1 130 ? -9.367 -4.316 -24.743 1.00 39.79 117 THR A N 1
ATOM 869 C CA . THR A 1 130 ? -8.671 -3.783 -23.574 1.00 37.89 117 THR A CA 1
ATOM 870 C C . THR A 1 130 ? -7.352 -3.141 -23.983 1.00 42.13 117 THR A C 1
ATOM 871 O O . THR A 1 130 ? -6.868 -3.303 -25.108 1.00 35.45 117 THR A O 1
ATOM 875 N N . VAL A 1 131 ? -6.755 -2.417 -23.033 1.00 39.12 118 VAL A N 1
ATOM 876 C CA . VAL A 1 131 ? -5.395 -1.917 -23.163 1.00 38.51 118 VAL A CA 1
ATOM 877 C C . VAL A 1 131 ? -4.663 -2.221 -21.868 1.00 44.26 118 VAL A C 1
ATOM 878 O O . VAL A 1 131 ? -5.269 -2.454 -20.817 1.00 38.04 118 VAL A O 1
ATOM 882 N N . GLU A 1 132 ? -3.340 -2.178 -21.959 1.00 41.79 119 GLU A N 1
ATOM 883 C CA . GLU A 1 132 ? -2.478 -2.446 -20.818 1.00 41.59 119 GLU A CA 1
ATOM 884 C C . GLU A 1 132 ? -2.617 -1.335 -19.780 1.00 42.72 119 GLU A C 1
ATOM 885 O O . GLU A 1 132 ? -2.527 -0.152 -20.113 1.00 41.66 119 GLU A O 1
ATOM 891 N N . ASN A 1 133 ? -2.850 -1.714 -18.524 1.00 42.62 120 ASN A N 1
ATOM 892 C CA . ASN A 1 133 ? -2.820 -0.748 -17.428 1.00 43.72 120 ASN A CA 1
ATOM 893 C C . ASN A 1 133 ? -1.391 -0.232 -17.218 1.00 44.06 120 ASN A C 1
ATOM 894 O O . ASN A 1 133 ? -0.442 -1.017 -17.164 1.00 43.49 120 ASN A O 1
ATOM 899 N N . THR A 1 134 ? -1.229 1.091 -17.093 1.00 43.43 121 THR A N 1
ATOM 900 C CA . THR A 1 134 ? 0.119 1.650 -17.007 1.00 46.26 121 THR A CA 1
ATOM 901 C C . THR A 1 134 ? 0.766 1.450 -15.640 1.00 50.53 121 THR A C 1
ATOM 902 O O . THR A 1 134 ? 1.986 1.640 -15.513 1.00 52.30 121 THR A O 1
ATOM 906 N N . GLU A 1 135 ? -0.015 1.121 -14.611 1.00 43.47 122 GLU A N 1
ATOM 907 C CA . GLU A 1 135 ? 0.538 0.905 -13.276 1.00 49.18 122 GLU A CA 1
ATOM 908 C C . GLU A 1 135 ? 0.880 -0.547 -13.018 1.00 55.91 122 GLU A C 1
ATOM 909 O O . GLU A 1 135 ? 1.719 -0.833 -12.154 1.00 51.20 122 GLU A O 1
ATOM 915 N N . ASP A 1 136 ? 0.236 -1.475 -13.723 1.00 51.90 123 ASP A N 1
ATOM 916 C CA . ASP A 1 136 ? 0.400 -2.898 -13.413 1.00 53.47 123 ASP A CA 1
ATOM 917 C C . ASP A 1 136 ? 0.140 -3.663 -14.705 1.00 50.85 123 ASP A C 1
ATOM 918 O O . ASP A 1 136 ? -1.016 -3.826 -15.108 1.00 46.71 123 ASP A O 1
ATOM 923 N N . SER A 1 137 ? 1.222 -4.105 -15.350 1.00 48.85 124 SER A N 1
ATOM 924 C CA . SER A 1 137 ? 1.148 -4.748 -16.657 1.00 44.55 124 SER A CA 1
ATOM 925 C C . SER A 1 137 ? 0.447 -6.093 -16.618 1.00 47.94 124 SER A C 1
ATOM 926 O O . SER A 1 137 ? 0.179 -6.661 -17.681 1.00 47.43 124 SER A O 1
ATOM 929 N N . SER A 1 138 ? 0.169 -6.639 -15.438 1.00 42.49 125 SER A N 1
ATOM 930 C CA . SER A 1 138 ? -0.665 -7.831 -15.389 1.00 43.79 125 SER A CA 1
ATOM 931 C C . SER A 1 138 ? -2.150 -7.510 -15.429 1.00 41.36 125 SER A C 1
ATOM 932 O O . SER A 1 138 ? -2.972 -8.442 -15.419 1.00 40.74 125 SER A O 1
ATOM 935 N N . LYS A 1 139 ? -2.517 -6.231 -15.467 1.00 39.87 126 LYS A N 1
ATOM 936 C CA . LYS A 1 139 ? -3.917 -5.816 -15.464 1.00 42.24 126 LYS A CA 1
ATOM 937 C C . LYS A 1 139 ? -4.268 -5.081 -16.750 1.00 45.07 126 LYS A C 1
ATOM 938 O O . LYS A 1 139 ? -3.403 -4.496 -17.398 1.00 40.12 126 LYS A O 1
ATOM 944 N N . ARG A 1 140 ? -5.567 -5.081 -17.081 1.00 44.64 127 ARG A N 1
ATOM 945 C CA . ARG A 1 140 ? -6.112 -4.433 -18.271 1.00 39.92 127 ARG A CA 1
ATOM 946 C C . ARG A 1 140 ? -7.060 -3.302 -17.885 1.00 47.45 127 ARG A C 1
ATOM 947 O O . ARG A 1 140 ? -7.689 -3.341 -16.828 1.00 44.08 127 ARG A O 1
ATOM 955 N N . ASP A 1 141 ? -7.178 -2.307 -18.764 1.00 40.99 128 ASP A N 1
ATOM 956 C CA . ASP A 1 141 ? -8.253 -1.326 -18.722 1.00 39.65 128 ASP A CA 1
ATOM 957 C C . ASP A 1 141 ? -9.200 -1.590 -19.889 1.00 44.65 128 ASP A C 1
ATOM 958 O O . ASP A 1 141 ? -8.791 -2.109 -20.932 1.00 37.44 128 ASP A O 1
ATOM 963 N N . PHE A 1 142 ? -10.459 -1.203 -19.725 1.00 38.73 129 PHE A N 1
ATOM 964 C CA . PHE A 1 142 ? -11.432 -1.327 -20.811 1.00 37.93 129 PHE A CA 1
ATOM 965 C C . PHE A 1 142 ? -11.123 -0.333 -21.937 1.00 41.23 129 PHE A C 1
ATOM 966 O O . PHE A 1 142 ? -11.035 0.877 -21.706 1.00 38.50 129 PHE A O 1
ATOM 974 N N . ALA A 1 143 ? -10.960 -0.832 -23.158 1.00 39.86 130 ALA A N 1
ATOM 975 C CA . ALA A 1 143 ? -10.680 0.055 -24.277 1.00 37.77 130 ALA A CA 1
ATOM 976 C C . ALA A 1 143 ? -11.932 0.835 -24.687 1.00 37.03 130 ALA A C 1
ATOM 977 O O . ALA A 1 143 ? -13.029 0.275 -24.796 1.00 34.63 130 ALA A O 1
ATOM 979 N N . ALA A 1 144 ? -11.749 2.131 -24.940 1.00 35.77 131 ALA A N 1
ATOM 980 C CA . ALA A 1 144 ? -12.789 3.006 -25.468 1.00 31.92 131 ALA A CA 1
ATOM 981 C C . ALA A 1 144 ? -12.165 3.950 -26.482 1.00 37.09 131 ALA A C 1
ATOM 982 O O . ALA A 1 144 ? -11.004 4.350 -26.349 1.00 34.23 131 ALA A O 1
ATOM 984 N N . THR A 1 145 ? -12.941 4.346 -27.481 1.00 38.83 132 THR A N 1
ATOM 985 C CA . THR A 1 145 ? -12.388 5.286 -28.441 1.00 38.05 132 THR A CA 1
ATOM 986 C C . THR A 1 145 ? -13.531 6.044 -29.102 1.00 37.74 132 THR A C 1
ATOM 987 O O . THR A 1 145 ? -14.710 5.864 -28.765 1.00 35.44 132 THR A O 1
ATOM 991 N N . TRP A 1 146 ? -13.156 6.927 -30.027 1.00 37.00 133 TRP A N 1
ATOM 992 C CA . TRP A 1 146 ? -14.079 7.831 -30.693 1.00 35.38 133 TRP A CA 1
ATOM 993 C C . TRP A 1 146 ? -14.699 7.175 -31.912 1.00 35.76 133 TRP A C 1
ATOM 994 O O . TRP A 1 146 ? -14.032 6.454 -32.664 1.00 36.80 133 TRP A O 1
ATOM 1005 N N . LYS A 1 147 ? -15.975 7.471 -32.127 1.00 36.75 134 LYS A N 1
ATOM 1006 C CA . LYS A 1 147 ? -16.665 6.962 -33.302 1.00 38.85 134 LYS A CA 1
ATOM 1007 C C . LYS A 1 147 ? -16.067 7.515 -34.593 1.00 38.11 134 LYS A C 1
ATOM 1008 O O . LYS A 1 147 ? -15.823 6.763 -35.553 1.00 36.03 134 LYS A O 1
ATOM 1014 N N . ASN A 1 148 ? -15.855 8.838 -34.660 1.00 34.10 135 ASN A N 1
ATOM 1015 C CA . ASN A 1 148 ? -15.400 9.456 -35.909 1.00 36.64 135 ASN A CA 1
ATOM 1016 C C . ASN A 1 148 ? -13.977 9.986 -35.869 1.00 37.36 135 ASN A C 1
ATOM 1017 O O . ASN A 1 148 ? -13.488 10.460 -36.898 1.00 41.69 135 ASN A O 1
ATOM 1022 N N . ASN A 1 149 ? -13.312 9.957 -34.722 1.00 35.32 136 ASN A N 1
ATOM 1023 C CA . ASN A 1 149 ? -11.980 10.529 -34.591 1.00 41.57 136 ASN A CA 1
ATOM 1024 C C . ASN A 1 149 ? -10.932 9.498 -34.178 1.00 46.19 136 ASN A C 1
ATOM 1025 O O . ASN A 1 149 ? -9.847 9.881 -33.737 1.00 39.40 136 ASN A O 1
ATOM 1030 N N . SER A 1 150 ? -11.216 8.195 -34.329 1.00 39.32 137 SER A N 1
ATOM 1031 C CA . SER A 1 150 ? -10.321 7.190 -33.764 1.00 33.26 137 SER A CA 1
ATOM 1032 C C . SER A 1 150 ? -8.963 7.182 -34.456 1.00 37.52 137 SER A C 1
ATOM 1033 O O . SER A 1 150 ? -7.999 6.671 -33.886 1.00 38.45 137 SER A O 1
ATOM 1036 N N . ASP A 1 151 ? -8.867 7.715 -35.675 1.00 35.93 138 ASP A N 1
ATOM 1037 C CA . ASP A 1 151 ? -7.574 7.733 -36.344 1.00 40.12 138 ASP A CA 1
ATOM 1038 C C . ASP A 1 151 ? -6.568 8.606 -35.597 1.00 47.61 138 ASP A C 1
ATOM 1039 O O . ASP A 1 151 ? -5.376 8.298 -35.586 1.00 47.12 138 ASP A O 1
ATOM 1044 N N . ASN A 1 152 ? -7.026 9.676 -34.946 1.00 44.85 139 ASN A N 1
ATOM 1045 C CA . ASN A 1 152 ? -6.112 10.633 -34.338 1.00 39.18 139 ASN A CA 1
ATOM 1046 C C . ASN A 1 152 ? -6.208 10.722 -32.828 1.00 38.81 139 ASN A C 1
ATOM 1047 O O . ASN A 1 152 ? -5.237 11.141 -32.190 1.00 42.81 139 ASN A O 1
ATOM 1052 N N . TYR A 1 153 ? -7.329 10.321 -32.239 1.00 37.49 140 TYR A N 1
ATOM 1053 C CA . TYR A 1 153 ? -7.514 10.293 -30.804 1.00 39.39 140 TYR A CA 1
ATOM 1054 C C . TYR A 1 153 ? -8.054 8.923 -30.420 1.00 44.63 140 TYR A C 1
ATOM 1055 O O . TYR A 1 153 ? -8.692 8.236 -31.232 1.00 41.15 140 TYR A O 1
ATOM 1064 N N . GLY A 1 154 ? -7.806 8.536 -29.171 1.00 36.80 141 GLY A N 1
ATOM 1065 C CA . GLY A 1 154 ? -8.182 7.222 -28.725 1.00 36.42 141 GLY A CA 1
ATOM 1066 C C . GLY A 1 154 ? -7.489 6.875 -27.431 1.00 41.16 141 GLY A C 1
ATOM 1067 O O . GLY A 1 154 ? -6.930 7.742 -26.745 1.00 43.11 141 GLY A O 1
ATOM 1068 N N . PRO A 1 155 ? -7.520 5.584 -27.069 1.00 38.63 142 PRO A N 1
ATOM 1069 C CA . PRO A 1 155 ? -6.795 5.135 -25.878 1.00 40.54 142 PRO A CA 1
ATOM 1070 C C . PRO A 1 155 ? -5.417 5.775 -25.804 1.00 42.50 142 PRO A C 1
ATOM 1071 O O . PRO A 1 155 ? -4.683 5.849 -26.806 1.00 40.50 142 PRO A O 1
ATOM 1075 N N . LYS A 1 156 ? -5.086 6.275 -24.621 1.00 39.47 143 LYS A N 1
ATOM 1076 C CA . LYS A 1 156 ? -3.906 7.112 -24.422 1.00 42.57 143 LYS A CA 1
ATOM 1077 C C . LYS A 1 156 ? -2.672 6.214 -24.435 1.00 42.98 143 LYS A C 1
ATOM 1078 O O . LYS A 1 156 ? -2.440 5.454 -23.490 1.00 46.43 143 LYS A O 1
ATOM 1084 N N . ALA A 1 157 ? -1.888 6.268 -25.508 1.00 41.09 144 ALA A N 1
ATOM 1085 C CA . ALA A 1 157 ? -0.606 5.580 -25.482 1.00 41.97 144 ALA A CA 1
ATOM 1086 C C . ALA A 1 157 ? 0.284 6.257 -24.452 1.00 41.89 144 ALA A C 1
ATOM 1087 O O . ALA A 1 157 ? 0.298 7.490 -24.336 1.00 41.72 144 ALA A O 1
ATOM 1089 N N . ALA A 1 158 ? 1.012 5.445 -23.686 1.00 41.53 145 ALA A N 1
ATOM 1090 C CA . ALA A 1 158 ? 1.850 5.951 -22.608 1.00 44.73 145 ALA A CA 1
ATOM 1091 C C . ALA A 1 158 ? 3.148 5.156 -22.514 1.00 48.60 145 ALA A C 1
ATOM 1092 O O . ALA A 1 158 ? 3.224 3.986 -22.910 1.00 53.74 145 ALA A O 1
ATOM 1094 N N . ILE A 1 159 ? 4.171 5.809 -21.984 1.00 47.77 146 ILE A N 1
ATOM 1095 C CA . ILE A 1 159 ? 5.430 5.166 -21.638 1.00 51.09 146 ILE A CA 1
ATOM 1096 C C . ILE A 1 159 ? 5.440 5.003 -20.123 1.00 52.63 146 ILE A C 1
ATOM 1097 O O . ILE A 1 159 ? 5.293 5.989 -19.392 1.00 56.12 146 ILE A O 1
ATOM 1102 N N . THR A 1 160 ? 5.567 3.767 -19.646 1.00 50.81 147 THR A N 1
ATOM 1103 C CA . THR A 1 160 ? 5.299 3.474 -18.244 1.00 45.27 147 THR A CA 1
ATOM 1104 C C . THR A 1 160 ? 6.566 3.536 -17.397 1.00 51.28 147 THR A C 1
ATOM 1105 O O . THR A 1 160 ? 7.684 3.623 -17.904 1.00 53.11 147 THR A O 1
ATOM 1109 N N . SER A 1 161 ? 6.365 3.461 -16.074 1.00 47.61 148 SER A N 1
ATOM 1110 C CA . SER A 1 161 ? 7.475 3.463 -15.126 1.00 59.85 148 SER A CA 1
ATOM 1111 C C . SER A 1 161 ? 8.433 2.307 -15.351 1.00 62.34 148 SER A C 1
ATOM 1112 O O . SER A 1 161 ? 9.579 2.367 -14.891 1.00 60.86 148 SER A O 1
ATOM 1115 N N . LEU A 1 162 ? 7.987 1.238 -16.010 1.00 61.28 149 LEU A N 1
ATOM 1116 C CA . LEU A 1 162 ? 8.871 0.133 -16.339 1.00 58.59 149 LEU A CA 1
ATOM 1117 C C . LEU A 1 162 ? 9.423 0.228 -17.758 1.00 55.79 149 LEU A C 1
ATOM 1118 O O . LEU A 1 162 ? 10.079 -0.706 -18.219 1.00 62.68 149 LEU A O 1
ATOM 1123 N N . GLY A 1 163 ? 9.176 1.327 -18.460 1.00 58.64 150 GLY A N 1
ATOM 1124 C CA . GLY A 1 163 ? 9.677 1.456 -19.813 1.00 64.22 150 GLY A CA 1
ATOM 1125 C C . GLY A 1 163 ? 8.839 0.784 -20.877 1.00 62.23 150 GLY A C 1
ATOM 1126 O O . GLY A 1 163 ? 9.324 0.609 -22.001 1.00 56.05 150 GLY A O 1
ATOM 1127 N N . HIS A 1 164 ? 7.608 0.384 -20.556 1.00 60.00 151 HIS A N 1
ATOM 1128 C CA . HIS A 1 164 ? 6.685 -0.141 -21.553 1.00 53.92 151 HIS A CA 1
ATOM 1129 C C . HIS A 1 164 ? 6.074 0.987 -22.377 1.00 54.47 151 HIS A C 1
ATOM 1130 O O . HIS A 1 164 ? 5.872 2.106 -21.893 1.00 51.54 151 HIS A O 1
ATOM 1137 N N . VAL A 1 165 ? 5.758 0.675 -23.628 1.00 50.69 152 VAL A N 1
ATOM 1138 C CA . VAL A 1 165 ? 5.008 1.575 -24.499 1.00 52.92 152 VAL A CA 1
ATOM 1139 C C . VAL A 1 165 ? 3.656 0.921 -24.757 1.00 51.84 152 VAL A C 1
ATOM 1140 O O . VAL A 1 165 ? 3.586 -0.119 -25.420 1.00 60.09 152 VAL A O 1
ATOM 1144 N N . THR A 1 166 ? 2.588 1.502 -24.213 1.00 45.21 153 THR A N 1
ATOM 1145 C CA . THR A 1 166 ? 1.259 0.918 -24.327 1.00 52.85 153 THR A CA 1
ATOM 1146 C C . THR A 1 166 ? 0.578 1.341 -25.628 1.00 53.47 153 THR A C 1
ATOM 1147 O O . THR A 1 166 ? 0.909 2.364 -26.230 1.00 46.55 153 THR A O 1
ATOM 1151 N N . GLU A 1 167 ? -0.407 0.538 -26.031 1.00 54.85 154 GLU A N 1
ATOM 1152 C CA . GLU A 1 167 ? -1.151 0.751 -27.264 1.00 54.48 154 GLU A CA 1
ATOM 1153 C C . GLU A 1 167 ? -1.999 2.017 -27.187 1.00 48.38 154 GLU A C 1
ATOM 1154 O O . GLU A 1 167 ? -2.550 2.344 -26.135 1.00 45.09 154 GLU A O 1
ATOM 1160 N N . GLY A 1 168 ? -2.115 2.727 -28.313 1.00 43.03 155 GLY A N 1
ATOM 1161 C CA . GLY A 1 168 ? -3.089 3.794 -28.419 1.00 42.68 155 GLY A CA 1
ATOM 1162 C C . GLY A 1 168 ? -2.569 4.926 -29.266 1.00 41.20 155 GLY A C 1
ATOM 1163 O O . GLY A 1 168 ? -1.622 4.766 -30.027 1.00 44.55 155 GLY A O 1
ATOM 1164 N N . ARG A 1 169 ? -3.188 6.093 -29.117 1.00 39.16 156 ARG A N 1
ATOM 1165 C CA . ARG A 1 169 ? -2.823 7.279 -29.873 1.00 35.96 156 ARG A CA 1
ATOM 1166 C C . ARG A 1 169 ? -1.925 8.190 -29.046 1.00 43.06 156 ARG A C 1
ATOM 1167 O O . ARG A 1 169 ? -2.057 8.274 -27.823 1.00 40.04 156 ARG A O 1
ATOM 1175 N N . PHE A 1 170 ? -1.037 8.867 -29.709 1.00 45.35 157 PHE A N 1
ATOM 1176 C CA . PHE A 1 170 ? -0.146 9.772 -29.017 1.00 41.02 157 PHE A CA 1
ATOM 1177 C C . PHE A 1 170 ? -0.724 11.171 -29.028 1.00 46.97 157 PHE A C 1
ATOM 1178 O O . PHE A 1 170 ? -1.644 11.460 -29.796 1.00 46.44 157 PHE A O 1
ATOM 1186 N N . PRO A 1 171 ? -0.213 12.069 -28.181 1.00 43.81 158 PRO A N 1
ATOM 1187 C CA . PRO A 1 171 ? -0.715 13.438 -28.195 1.00 44.77 158 PRO A CA 1
ATOM 1188 C C . PRO A 1 171 ? -0.345 14.099 -29.509 1.00 50.29 158 PRO A C 1
ATOM 1189 O O . PRO A 1 171 ? 0.593 13.697 -30.193 1.00 51.05 158 PRO A O 1
ATOM 1193 N N . ILE A 1 172 ? -1.125 15.110 -29.867 1.00 51.86 159 ILE A N 1
ATOM 1194 C CA . ILE A 1 172 ? -0.978 15.758 -31.163 1.00 56.02 159 ILE A CA 1
ATOM 1195 C C . ILE A 1 172 ? 0.059 16.866 -31.103 1.00 61.09 159 ILE A C 1
ATOM 1196 O O . ILE A 1 172 ? 0.861 17.021 -32.028 1.00 55.24 159 ILE A O 1
ATOM 1201 N N . TYR A 1 173 ? 0.075 17.645 -30.022 1.00 58.56 160 TYR A N 1
ATOM 1202 C CA . TYR A 1 173 ? 0.899 18.845 -29.949 1.00 55.58 160 TYR A CA 1
ATOM 1203 C C . TYR A 1 173 ? 2.123 18.654 -29.071 1.00 60.27 160 TYR A C 1
ATOM 1204 O O . TYR A 1 173 ? 2.699 19.628 -28.582 1.00 65.86 160 TYR A O 1
ATOM 1213 N N . LEU A 1 174 ? 2.535 17.408 -28.891 1.00 67.94 161 LEU A N 1
ATOM 1214 C CA . LEU A 1 174 ? 3.688 17.012 -28.105 1.00 69.50 161 LEU A CA 1
ATOM 1215 C C . LEU A 1 174 ? 4.439 16.001 -28.954 1.00 69.82 161 LEU A C 1
ATOM 1216 O O . LEU A 1 174 ? 3.839 15.026 -29.416 1.00 68.56 161 LEU A O 1
ATOM 1221 N N . SER A 1 175 ? 5.724 16.252 -29.206 1.00 64.27 162 SER A N 1
ATOM 1222 C CA . SER A 1 175 ? 6.442 15.451 -30.190 1.00 57.64 162 SER A CA 1
ATOM 1223 C C . SER A 1 175 ? 6.839 14.093 -29.617 1.00 62.41 162 SER A C 1
ATOM 1224 O O . SER A 1 175 ? 6.847 13.865 -28.399 1.00 61.70 162 SER A O 1
ATOM 1227 N N . ARG A 1 176 ? 7.155 13.168 -30.527 1.00 63.48 163 ARG A N 1
ATOM 1228 C CA . ARG A 1 176 ? 7.512 11.826 -30.092 1.00 63.58 163 ARG A CA 1
ATOM 1229 C C . ARG A 1 176 ? 8.790 11.855 -29.268 1.00 65.27 163 ARG A C 1
ATOM 1230 O O . ARG A 1 176 ? 8.932 11.096 -28.301 1.00 65.29 163 ARG A O 1
ATOM 1238 N N . ALA A 1 177 ? 9.731 12.729 -29.636 1.00 63.06 164 ALA A N 1
ATOM 1239 C CA . ALA A 1 177 ? 10.952 12.872 -28.850 1.00 67.47 164 ALA A CA 1
ATOM 1240 C C . ALA A 1 177 ? 10.659 13.490 -27.487 1.00 67.97 164 ALA A C 1
ATOM 1241 O O . ALA A 1 177 ? 11.254 13.091 -26.478 1.00 66.52 164 ALA A O 1
ATOM 1243 N N . GLU A 1 178 ? 9.743 14.463 -27.433 1.00 65.98 165 GLU A N 1
ATOM 1244 C CA . GLU A 1 178 ? 9.417 15.089 -26.154 1.00 61.32 165 GLU A CA 1
ATOM 1245 C C . GLU A 1 178 ? 8.728 14.104 -25.219 1.00 67.86 165 GLU A C 1
ATOM 1246 O O . GLU A 1 178 ? 8.923 14.152 -23.997 1.00 66.24 165 GLU A O 1
ATOM 1252 N N . MET A 1 179 ? 7.932 13.195 -25.772 1.00 65.66 166 MET A N 1
ATOM 1253 C CA . MET A 1 179 ? 7.274 12.209 -24.926 1.00 64.49 166 MET A CA 1
ATOM 1254 C C . MET A 1 179 ? 8.283 11.243 -24.314 1.00 66.41 166 MET A C 1
ATOM 1255 O O . MET A 1 179 ? 8.177 10.894 -23.132 1.00 62.06 166 MET A O 1
ATOM 1260 N N . VAL A 1 180 ? 9.274 10.809 -25.101 1.00 63.70 167 VAL A N 1
ATOM 1261 C CA . VAL A 1 180 ? 10.327 9.943 -24.569 1.00 62.80 167 VAL A CA 1
ATOM 1262 C C . VAL A 1 180 ? 11.111 10.661 -23.478 1.00 58.14 167 VAL A C 1
ATOM 1263 O O . VAL A 1 180 ? 11.459 10.069 -22.452 1.00 61.63 167 VAL A O 1
ATOM 1267 N N . ALA A 1 181 ? 11.408 11.948 -23.683 1.00 63.30 168 ALA A N 1
ATOM 1268 C CA . ALA A 1 181 ? 12.158 12.703 -22.680 1.00 70.10 168 ALA A CA 1
ATOM 1269 C C . ALA A 1 181 ? 11.361 12.854 -21.389 1.00 67.72 168 ALA A C 1
ATOM 1270 O O . ALA A 1 181 ? 11.921 12.746 -20.290 1.00 70.82 168 ALA A O 1
ATOM 1272 N N . GLN A 1 182 ? 10.053 13.106 -21.506 1.00 57.42 169 GLN A N 1
ATOM 1273 C CA . GLN A 1 182 ? 9.175 13.123 -20.339 1.00 63.11 169 GLN A CA 1
ATOM 1274 C C . GLN A 1 182 ? 9.247 11.810 -19.564 1.00 69.09 169 GLN A C 1
ATOM 1275 O O . GLN A 1 182 ? 9.266 11.799 -18.324 1.00 66.19 169 GLN A O 1
ATOM 1281 N N . ALA A 1 183 ? 9.254 10.688 -20.282 1.00 68.71 170 ALA A N 1
ATOM 1282 C CA . ALA A 1 183 ? 9.326 9.392 -19.620 1.00 60.75 170 ALA A CA 1
ATOM 1283 C C . ALA A 1 183 ? 10.645 9.230 -18.865 1.00 58.69 170 ALA A C 1
ATOM 1284 O O . ALA A 1 183 ? 10.661 8.753 -17.724 1.00 63.25 170 ALA A O 1
ATOM 1286 N N . ILE A 1 184 ? 11.764 9.626 -19.477 1.00 59.61 171 ILE A N 1
ATOM 1287 C CA . ILE A 1 184 ? 13.034 9.586 -18.756 1.00 63.28 171 ILE A CA 1
ATOM 1288 C C . ILE A 1 184 ? 12.966 10.473 -17.520 1.00 73.22 171 ILE A C 1
ATOM 1289 O O . ILE A 1 184 ? 13.387 10.071 -16.428 1.00 74.86 171 ILE A O 1
ATOM 1294 N N . PHE A 1 185 ? 12.419 11.683 -17.670 1.00 76.40 172 PHE A N 1
ATOM 1295 C CA . PHE A 1 185 ? 12.316 12.602 -16.538 1.00 80.59 172 PHE A CA 1
ATOM 1296 C C . PHE A 1 185 ? 11.541 11.971 -15.387 1.00 79.39 172 PHE A C 1
ATOM 1297 O O . PHE A 1 185 ? 11.964 12.035 -14.226 1.00 79.91 172 PHE A O 1
ATOM 1305 N N . ASN A 1 186 ? 10.398 11.354 -15.693 1.00 75.12 173 ASN A N 1
ATOM 1306 C CA . ASN A 1 186 ? 9.536 10.825 -14.640 1.00 85.13 173 ASN A CA 1
ATOM 1307 C C . ASN A 1 186 ? 10.103 9.571 -13.987 1.00 83.06 173 ASN A C 1
ATOM 1308 O O . ASN A 1 186 ? 9.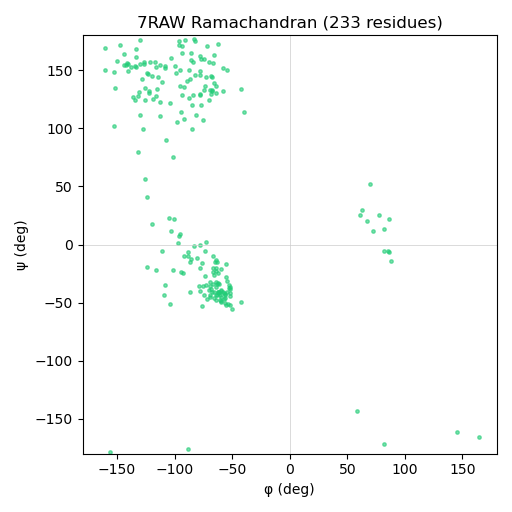903 9.363 -12.785 1.00 85.84 173 ASN A O 1
ATOM 1313 N N . TRP A 1 187 ? 10.792 8.720 -14.753 1.00 79.52 174 TRP A N 1
ATOM 1314 C CA . TRP A 1 187 ? 11.015 7.338 -14.347 1.00 79.03 174 TRP A CA 1
ATOM 1315 C C . TRP A 1 187 ? 12.466 6.893 -14.290 1.00 72.67 174 TRP A C 1
ATOM 1316 O O . TRP A 1 187 ? 12.742 5.880 -13.642 1.00 74.88 174 TRP A O 1
ATOM 1327 N N . ALA A 1 188 ? 13.388 7.588 -14.961 1.00 72.71 175 ALA A N 1
ATOM 1328 C CA . ALA A 1 188 ? 14.732 7.047 -15.148 1.00 78.00 175 ALA A CA 1
ATOM 1329 C C . ALA A 1 188 ? 15.457 6.867 -13.821 1.00 88.40 175 ALA A C 1
ATOM 1330 O O . ALA A 1 188 ? 16.121 5.848 -13.605 1.00 96.00 175 ALA A O 1
ATOM 1332 N N . VAL A 1 189 ? 15.355 7.848 -12.926 1.00 88.63 176 VAL A N 1
ATOM 1333 C CA . VAL A 1 189 ? 16.068 7.754 -11.656 1.00 85.45 176 VAL A CA 1
ATOM 1334 C C . VAL A 1 189 ? 15.392 6.747 -10.730 1.00 84.27 176 VAL A C 1
ATOM 1335 O O . VAL A 1 189 ? 16.062 5.932 -10.085 1.00 80.99 176 VAL A O 1
ATOM 1339 N N . LYS A 1 190 ? 14.060 6.770 -10.656 1.00 83.41 177 LYS A N 1
ATOM 1340 C CA . LYS A 1 190 ? 13.375 5.920 -9.691 1.00 88.28 177 LYS A CA 1
ATOM 1341 C C . LYS A 1 190 ? 13.287 4.463 -10.132 1.00 88.46 177 LYS A C 1
ATOM 1342 O O . LYS A 1 190 ? 13.097 3.589 -9.283 1.00 91.67 177 LYS A O 1
ATOM 1348 N N . ASN A 1 191 ? 13.436 4.183 -11.423 1.00 82.92 178 ASN A N 1
ATOM 1349 C CA . ASN A 1 191 ? 13.393 2.820 -11.954 1.00 72.46 178 ASN A CA 1
ATOM 1350 C C . ASN A 1 191 ? 14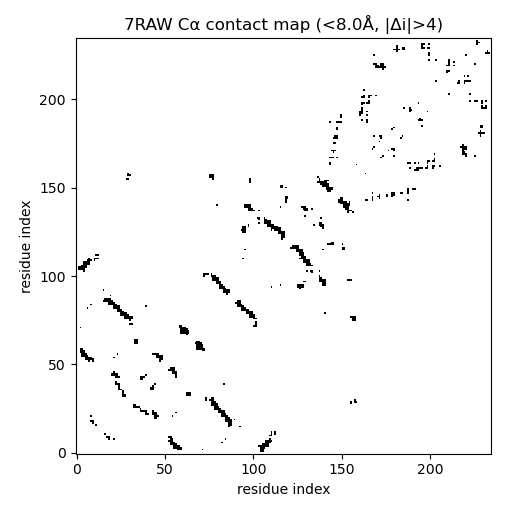.653 2.553 -12.763 1.00 71.67 178 ASN A C 1
ATOM 1351 O O . ASN A 1 191 ? 14.584 2.179 -13.938 1.00 70.59 178 ASN A O 1
ATOM 1356 N N . PRO A 1 192 ? 15.832 2.718 -12.151 1.00 75.53 179 PRO A N 1
ATOM 1357 C CA . PRO A 1 192 ? 17.071 2.625 -12.936 1.00 80.79 179 PRO A CA 1
ATOM 1358 C C . PRO A 1 192 ? 17.174 1.328 -13.684 1.00 75.85 179 PRO A C 1
ATOM 1359 O O . PRO A 1 192 ? 17.797 1.254 -14.751 1.00 81.76 179 PRO A O 1
ATOM 1363 N N . LYS A 1 193 ? 16.559 0.287 -13.162 1.00 82.28 180 LYS A N 1
ATOM 1364 C CA . LYS A 1 193 ? 16.870 -0.993 -13.735 1.00 87.47 180 LYS A CA 1
ATOM 1365 C C . LYS A 1 193 ? 16.016 -1.316 -14.937 1.00 76.30 180 LYS A C 1
ATOM 1366 O O . LYS A 1 193 ? 16.343 -2.240 -15.695 1.00 70.15 180 LYS A O 1
ATOM 1372 N N . ASN A 1 194 ? 14.939 -0.571 -15.117 1.00 64.76 181 ASN A N 1
ATOM 1373 C CA . ASN A 1 194 ? 14.113 -0.656 -16.303 1.00 67.88 181 ASN A CA 1
ATOM 1374 C C . ASN A 1 194 ? 14.504 0.378 -17.350 1.00 73.24 181 ASN A C 1
ATOM 1375 O O . ASN A 1 194 ? 14.252 0.163 -18.542 1.00 80.88 181 ASN A O 1
ATOM 1380 N N . TYR A 1 195 ? 15.145 1.472 -16.936 1.00 72.38 182 TYR A N 1
ATOM 1381 C CA . TYR A 1 195 ? 15.586 2.523 -17.854 1.00 72.86 182 TYR A CA 1
ATOM 1382 C C . TYR A 1 195 ? 17.080 2.369 -18.107 1.00 74.97 182 TYR A C 1
ATOM 1383 O O . TYR A 1 195 ? 17.915 3.116 -17.603 1.00 85.59 182 TYR A O 1
ATOM 1392 N N . THR A 1 196 ? 17.400 1.385 -18.908 1.00 73.74 183 THR A N 1
ATOM 1393 C CA . THR A 1 196 ? 18.740 1.092 -19.371 1.00 77.33 183 THR A CA 1
ATOM 1394 C C . THR A 1 196 ? 18.902 1.560 -20.803 1.00 75.19 183 THR A C 1
ATOM 1395 O O . THR A 1 196 ? 17.914 1.740 -21.523 1.00 75.73 183 THR A O 1
ATOM 1399 N N . PRO A 1 197 ? 20.139 1.746 -21.262 1.00 79.30 184 PRO A N 1
ATOM 1400 C CA . PRO A 1 197 ? 20.336 2.244 -22.631 1.00 83.30 184 PRO A CA 1
ATOM 1401 C C . PRO A 1 197 ? 19.593 1.434 -23.672 1.00 89.07 184 PRO A C 1
ATOM 1402 O O . PRO A 1 197 ? 19.090 2.006 -24.647 1.00 90.94 184 PRO A O 1
ATOM 1406 N N . GLU A 1 198 ? 19.477 0.118 -23.482 1.00 92.10 185 GLU A N 1
ATOM 1407 C CA . GLU A 1 198 ? 18.820 -0.701 -24.491 1.00 93.97 185 GLU A CA 1
ATOM 1408 C C . GLU A 1 198 ? 17.301 -0.600 -24.415 1.00 84.66 185 GLU A C 1
ATOM 1409 O O . GLU A 1 198 ? 16.633 -0.632 -25.451 1.00 87.99 185 GLU A O 1
ATOM 1415 N N . THR A 1 199 ? 16.726 -0.482 -23.215 1.00 74.02 186 THR A N 1
ATOM 1416 C CA . THR A 1 1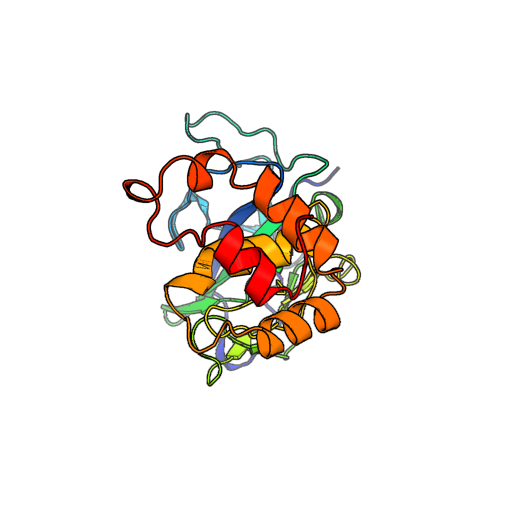99 ? 15.283 -0.258 -23.145 1.00 70.47 186 THR A CA 1
ATOM 1417 C C . THR A 1 199 ? 14.916 1.126 -23.662 1.00 76.03 186 THR A C 1
ATOM 1418 O O . THR A 1 199 ? 13.957 1.277 -24.430 1.00 74.69 186 THR A O 1
ATOM 1422 N N . VAL A 1 200 ? 15.661 2.154 -23.248 1.00 69.12 187 VAL A N 1
ATOM 1423 C CA . VAL A 1 200 ? 15.434 3.487 -23.788 1.00 70.12 187 VAL A CA 1
ATOM 1424 C C . VAL A 1 200 ? 15.584 3.463 -25.304 1.00 72.39 187 VAL A C 1
ATOM 1425 O O . VAL A 1 200 ? 14.796 4.073 -26.028 1.00 69.25 187 VAL A O 1
ATOM 1429 N N . ALA A 1 201 ? 16.589 2.739 -25.789 1.00 75.24 188 ALA A N 1
ATOM 1430 C CA . ALA A 1 201 ? 16.750 2.564 -27.230 1.00 74.56 188 ALA A CA 1
ATOM 1431 C C . ALA A 1 201 ? 15.493 1.984 -27.863 1.00 80.90 188 ALA A C 1
ATOM 1432 O O . ALA A 1 201 ? 15.028 2.475 -28.901 1.00 79.67 188 ALA A O 1
ATOM 1434 N N . ASP A 1 202 ? 14.916 0.944 -27.258 1.00 83.35 189 ASP A N 1
ATOM 1435 C CA . ASP A 1 202 ? 13.691 0.381 -27.818 1.00 86.79 189 ASP A CA 1
ATOM 1436 C C . ASP A 1 202 ? 12.513 1.329 -27.659 1.00 76.23 189 ASP A C 1
ATOM 1437 O O . ASP A 1 202 ? 11.624 1.356 -28.516 1.00 77.14 189 ASP A O 1
ATOM 1442 N N . ILE A 1 203 ? 12.486 2.124 -26.588 1.00 73.21 190 ILE A N 1
ATOM 1443 C CA . ILE A 1 203 ? 11.400 3.088 -26.428 1.00 69.50 190 ILE A CA 1
ATOM 1444 C C . ILE A 1 203 ? 11.376 4.058 -27.604 1.00 76.53 190 ILE A C 1
ATOM 1445 O O . ILE A 1 203 ? 10.321 4.302 -28.205 1.00 81.17 190 ILE A O 1
ATOM 1450 N N . CYS A 1 204 ? 12.537 4.629 -27.962 1.00 75.35 191 CYS A N 1
ATOM 1451 C CA . CYS A 1 204 ? 12.585 5.554 -29.093 1.00 76.74 191 CYS A CA 1
ATOM 1452 C C . CYS A 1 204 ? 12.136 4.887 -30.384 1.00 78.24 191 CYS A C 1
ATOM 1453 O O . CYS A 1 204 ? 11.439 5.503 -31.197 1.00 83.09 191 CYS A O 1
ATOM 1456 N N . ALA A 1 205 ? 12.537 3.633 -30.593 1.00 81.53 192 ALA A N 1
ATOM 1457 C CA . ALA A 1 205 ? 12.204 2.944 -31.836 1.00 82.05 192 ALA A CA 1
ATOM 1458 C C . ALA A 1 205 ? 10.703 2.711 -31.949 1.00 82.08 192 ALA A C 1
ATOM 1459 O O . ALA A 1 205 ? 10.098 2.973 -32.998 1.00 81.99 192 ALA A O 1
ATOM 1461 N N . GLN A 1 206 ? 10.077 2.239 -30.874 1.00 82.94 193 GLN A N 1
ATOM 1462 C CA . GLN A 1 206 ? 8.642 1.987 -30.919 1.00 79.98 193 GLN A CA 1
ATOM 1463 C C . GLN A 1 206 ? 7.854 3.287 -31.007 1.00 80.57 193 GLN A C 1
ATOM 1464 O O . GLN A 1 206 ? 6.817 3.348 -31.678 1.00 79.42 193 GLN A O 1
ATOM 1470 N N . VAL A 1 207 ? 8.332 4.339 -30.334 1.00 78.57 194 VAL A N 1
ATOM 1471 C CA . VAL A 1 207 ? 7.646 5.628 -30.341 1.00 75.31 194 VAL A CA 1
ATOM 1472 C C . VAL A 1 207 ? 8.079 6.519 -31.497 1.00 75.17 194 VAL A C 1
ATOM 1473 O O . VAL A 1 207 ? 7.438 7.553 -31.743 1.00 77.96 194 VAL A O 1
ATOM 1477 N N . GLU A 1 208 ? 9.131 6.141 -32.229 1.00 75.64 195 GLU A N 1
ATOM 1478 C CA . GLU A 1 208 ? 9.603 6.905 -33.387 1.00 81.57 195 GLU A CA 1
ATOM 1479 C C . GLU A 1 208 ? 10.232 8.233 -32.958 1.00 73.97 195 GLU A C 1
ATOM 1480 O O . GLU A 1 208 ? 9.876 9.297 -33.455 1.00 73.94 195 GLU A O 1
ATOM 1486 N N . AL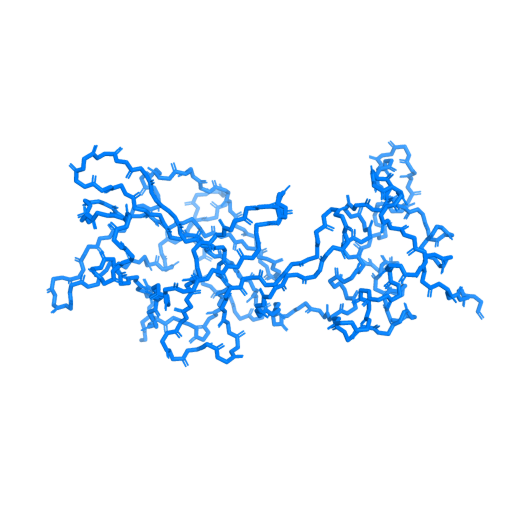A A 1 209 ? 11.179 8.166 -32.028 1.00 77.84 196 ALA A N 1
ATOM 1487 C CA . ALA A 1 209 ? 11.901 9.351 -31.584 1.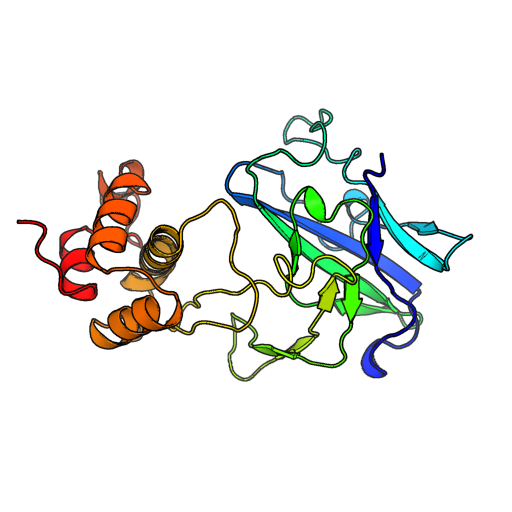00 80.72 196 ALA A CA 1
ATOM 1488 C C . ALA A 1 209 ? 13.395 9.140 -31.799 1.00 80.21 196 ALA A C 1
ATOM 1489 O O . ALA A 1 209 ? 13.947 8.101 -31.413 1.00 73.43 196 ALA A O 1
ATOM 1491 N N . GLU A 1 210 ? 14.037 10.108 -32.424 1.00 80.18 197 GLU A N 1
ATOM 1492 C CA . GLU A 1 210 ? 15.473 10.000 -32.629 1.00 83.22 197 GLU A CA 1
ATOM 1493 C C . GLU A 1 210 ? 16.203 10.352 -31.335 1.00 84.34 197 GLU A C 1
ATOM 1494 O O . GLU A 1 210 ? 15.909 11.389 -30.729 1.00 80.32 197 GLU A O 1
ATOM 1500 N N . PRO A 1 211 ? 17.132 9.511 -30.869 1.00 86.13 198 PRO A N 1
ATOM 1501 C CA . PRO A 1 211 ? 17.736 9.757 -29.544 1.00 87.58 198 PRO A CA 1
ATOM 1502 C C . PRO A 1 211 ? 18.271 11.168 -29.375 1.00 82.88 198 PRO A C 1
ATOM 1503 O O . PRO A 1 211 ? 18.037 11.792 -28.333 1.00 77.14 198 PRO A O 1
ATOM 1507 N N . MET A 1 212 ? 18.985 11.694 -30.376 1.00 85.70 199 MET A N 1
ATOM 1508 C CA . MET A 1 212 ? 19.485 13.060 -30.278 1.00 88.29 199 MET A CA 1
ATOM 1509 C C . MET A 1 212 ? 18.343 14.055 -30.120 1.00 88.31 199 MET A C 1
ATOM 1510 O O . MET A 1 212 ? 18.461 15.031 -29.367 1.00 85.65 199 MET A O 1
ATOM 1515 N N . ASP A 1 213 ? 17.230 13.832 -30.831 1.00 85.16 200 ASP A N 1
ATOM 1516 C CA . ASP A 1 213 ? 16.065 14.695 -30.660 1.00 82.92 200 ASP A CA 1
ATOM 1517 C C . ASP A 1 213 ? 15.541 14.605 -29.235 1.00 77.81 200 ASP A C 1
ATOM 1518 O O . ASP A 1 213 ? 15.171 15.619 -28.632 1.00 80.90 200 ASP A O 1
ATOM 1523 N N . VAL A 1 214 ? 15.513 13.398 -28.674 1.00 69.70 201 VAL A N 1
ATOM 1524 C CA . VAL A 1 214 ? 15.070 13.246 -27.293 1.00 74.66 201 VAL A CA 1
ATOM 1525 C C . VAL A 1 214 ? 15.985 14.036 -26.364 1.00 75.16 201 VAL A C 1
ATOM 1526 O O . VAL A 1 214 ? 15.521 14.799 -25.507 1.00 74.26 201 VAL A O 1
ATOM 1530 N N . TYR A 1 215 ? 17.301 13.877 -26.538 1.00 70.46 202 TYR A N 1
ATOM 1531 C CA . TYR A 1 215 ? 18.261 14.594 -25.705 1.00 88.61 202 TYR A CA 1
ATOM 1532 C C . TYR A 1 215 ? 18.020 16.096 -25.766 1.00 84.13 202 TYR A C 1
ATOM 1533 O O . TYR A 1 215 ? 17.910 16.768 -24.733 1.00 87.23 202 TYR A O 1
ATOM 1542 N N . ASN A 1 216 ? 17.942 16.641 -26.978 1.00 75.62 203 ASN A N 1
ATOM 1543 C CA . ASN A 1 216 ? 17.713 18.073 -27.119 1.00 77.34 203 ASN A CA 1
ATOM 1544 C C . ASN A 1 216 ? 16.382 18.478 -26.500 1.00 80.48 203 ASN A C 1
ATOM 1545 O O . ASN A 1 216 ? 16.300 19.494 -25.800 1.00 82.23 203 ASN A O 1
ATOM 1550 N N . ALA A 1 217 ? 15.334 17.679 -26.715 1.00 80.50 204 ALA A N 1
ATOM 1551 C CA . ALA A 1 217 ? 14.045 17.977 -26.100 1.00 76.59 204 ALA A CA 1
ATOM 1552 C C . ALA A 1 217 ? 14.157 17.995 -24.583 1.00 79.75 204 ALA A C 1
ATOM 1553 O O . ALA A 1 217 ? 13.689 18.931 -23.925 1.00 81.06 204 ALA A O 1
ATOM 1555 N N . TYR A 1 218 ? 14.763 16.951 -24.011 1.00 79.12 205 TYR A N 1
ATOM 1556 C CA . TYR A 1 218 ? 15.006 16.898 -22.572 1.00 81.95 205 TYR A CA 1
ATOM 1557 C C . TYR A 1 218 ? 15.667 18.179 -22.065 1.00 82.67 205 TYR A C 1
ATOM 1558 O O . TYR A 1 218 ? 15.176 18.825 -21.132 1.00 82.96 205 TYR A O 1
ATOM 1567 N N . ALA A 1 219 ? 16.807 18.546 -22.654 1.00 76.26 206 ALA A N 1
ATOM 1568 C CA . ALA A 1 219 ? 17.503 19.747 -22.206 1.00 86.88 206 ALA A CA 1
ATOM 1569 C C . ALA A 1 219 ? 16.576 20.958 -22.201 1.00 92.96 206 ALA A C 1
ATOM 1570 O O . ALA A 1 219 ? 16.638 21.793 -21.292 1.00 91.74 206 ALA A O 1
ATOM 1572 N N . GLU A 1 220 ? 15.687 21.057 -23.191 1.00 101.14 207 GLU A N 1
ATOM 1573 C CA . GLU A 1 220 ? 14.815 22.225 -23.282 1.00 111.91 207 GLU A CA 1
ATOM 1574 C C . GLU A 1 220 ? 13.686 22.161 -22.259 1.00 116.97 207 GLU A C 1
ATOM 1575 O O . GLU A 1 220 ? 13.484 23.104 -21.482 1.00 124.00 207 GLU A O 1
ATOM 1581 N N . MET A 1 221 ? 12.942 21.050 -22.238 1.00 110.57 208 MET A N 1
ATOM 1582 C CA . MET A 1 221 ? 11.757 20.950 -21.394 1.00 98.71 208 MET A CA 1
ATOM 1583 C C . MET A 1 221 ? 12.079 20.966 -19.905 1.00 93.06 208 MET A C 1
ATOM 1584 O O . MET A 1 221 ? 11.207 21.313 -19.102 1.00 92.29 208 MET A O 1
ATOM 1589 N N . TYR A 1 222 ? 13.291 20.588 -19.516 1.00 88.09 209 TYR A N 1
ATOM 1590 C CA . TYR A 1 222 ? 13.655 20.461 -18.112 1.00 86.34 209 TYR A CA 1
ATOM 1591 C C . TYR A 1 222 ? 14.869 21.316 -17.778 1.00 92.07 209 TYR A C 1
ATOM 1592 O O . TYR A 1 222 ? 15.763 20.895 -17.040 1.00 99.94 209 TYR A O 1
ATOM 1601 N N . ALA A 1 223 ? 14.917 22.537 -18.318 1.00 87.76 210 ALA A N 1
ATOM 1602 C CA . ALA A 1 223 ? 15.994 23.451 -17.954 1.00 94.95 210 ALA A CA 1
ATOM 1603 C C . ALA A 1 223 ? 15.850 23.912 -16.508 1.00 99.82 210 ALA A C 1
ATOM 1604 O O . ALA A 1 223 ? 16.835 23.972 -15.763 1.00 102.85 210 ALA A O 1
ATOM 1606 N N . THR A 1 224 ? 14.625 24.251 -16.094 1.00 103.00 211 THR A N 1
ATOM 1607 C CA . THR A 1 224 ? 14.374 24.617 -14.703 1.00 113.28 211 THR A CA 1
ATOM 1608 C C . THR A 1 224 ? 14.821 23.509 -13.764 1.00 108.61 211 THR A C 1
ATOM 1609 O O . THR A 1 224 ? 15.453 23.763 -12.730 1.00 97.18 211 THR A O 1
ATOM 1613 N N . GLU A 1 225 ? 14.499 22.262 -14.125 1.00 108.02 212 GLU A N 1
ATOM 1614 C CA . GLU A 1 225 ? 14.727 21.135 -13.230 1.00 100.39 212 GLU A CA 1
ATOM 1615 C C . GLU A 1 225 ? 16.188 20.703 -13.204 1.00 97.84 212 GLU A C 1
ATOM 1616 O O . GLU A 1 225 ? 16.723 20.388 -12.134 1.00 101.96 212 GLU A O 1
ATOM 1622 N N . LEU A 1 226 ? 16.855 20.689 -14.361 1.00 95.08 213 LEU A N 1
ATOM 1623 C CA . LEU A 1 226 ? 18.272 20.336 -14.379 1.00 100.53 213 LEU A CA 1
ATOM 1624 C C . LEU A 1 226 ? 19.130 21.338 -13.616 1.00 107.54 213 LEU A C 1
ATOM 1625 O O . LEU A 1 226 ? 20.241 20.990 -13.205 1.00 110.37 213 LEU A O 1
ATOM 1630 N N . ALA A 1 227 ? 18.629 22.560 -13.397 1.00 112.22 214 ALA A N 1
ATOM 1631 C CA . ALA A 1 227 ? 19.453 23.640 -12.851 1.00 121.49 214 ALA A CA 1
ATOM 1632 C C . ALA A 1 227 ? 20.144 23.233 -11.553 1.00 129.30 214 ALA A C 1
ATOM 1633 O O . ALA A 1 227 ? 21.359 23.411 -11.400 1.00 127.10 214 ALA A O 1
ATOM 1635 N N . ASP A 1 228 ? 19.383 22.701 -10.598 1.00 140.49 215 ASP A N 1
ATOM 1636 C CA . ASP A 1 228 ? 19.937 22.237 -9.334 1.00 150.84 215 ASP A CA 1
ATOM 1637 C C . ASP A 1 228 ? 19.414 20.838 -9.056 1.00 147.46 215 ASP A C 1
ATOM 1638 O O . ASP A 1 228 ? 18.197 20.596 -9.154 1.00 142.58 215 ASP A O 1
ATOM 1643 N N . PRO A 1 229 ? 20.284 19.883 -8.713 1.00 148.67 216 PRO A N 1
ATOM 1644 C CA . PRO A 1 229 ? 19.792 18.531 -8.417 1.00 141.77 216 PRO A CA 1
ATOM 1645 C C . PRO A 1 229 ? 19.006 18.453 -7.121 1.00 136.89 216 PRO A C 1
ATOM 1646 O O . PRO A 1 229 ? 17.995 17.742 -7.060 1.00 138.79 216 PRO A O 1
ATOM 1650 N N . ALA A 1 230 ? 19.442 19.168 -6.079 1.00 128.46 217 ALA A N 1
ATOM 1651 C CA . ALA A 1 230 ? 18.797 19.059 -4.774 1.00 119.38 217 ALA A CA 1
ATOM 1652 C C . ALA A 1 230 ? 17.301 19.316 -4.855 1.00 117.14 217 ALA A C 1
ATOM 1653 O O . ALA A 1 230 ? 16.527 18.737 -4.083 1.00 116.43 217 ALA A O 1
ATOM 1655 N N . ALA A 1 231 ? 16.872 20.174 -5.779 1.00 121.29 218 ALA A N 1
ATOM 1656 C CA . ALA A 1 231 ? 15.449 20.461 -5.910 1.00 130.16 218 ALA A CA 1
ATOM 1657 C C . ALA A 1 231 ? 14.695 19.323 -6.594 1.00 132.38 218 ALA A C 1
ATOM 1658 O O . ALA A 1 231 ? 13.543 19.045 -6.244 1.00 125.40 218 ALA A O 1
ATOM 1660 N N . TYR A 1 232 ? 15.315 18.655 -7.569 1.00 143.67 219 TYR A N 1
ATOM 1661 C CA . TYR A 1 232 ? 14.679 17.565 -8.311 1.00 144.63 219 TYR A CA 1
ATOM 1662 C C . TYR A 1 232 ? 15.621 16.369 -8.369 1.00 143.22 219 TYR A C 1
ATOM 1663 O O . TYR A 1 232 ? 16.287 16.136 -9.386 1.00 149.75 219 TYR A O 1
ATOM 1672 N N . PRO A 1 233 ? 15.694 15.585 -7.291 1.00 130.92 220 PRO A N 1
ATOM 1673 C CA . PRO A 1 233 ? 16.530 14.376 -7.338 1.00 126.43 220 PRO A CA 1
ATOM 1674 C C . PRO A 1 233 ? 16.070 13.373 -8.383 1.00 123.83 220 PRO A C 1
ATOM 1675 O O . PRO A 1 233 ? 16.912 12.685 -8.976 1.00 124.96 220 PRO A O 1
ATOM 1679 N N . ASP A 1 234 ? 14.763 13.279 -8.639 1.00 120.89 221 ASP A N 1
ATOM 1680 C CA . ASP A 1 234 ? 14.218 12.313 -9.591 1.00 117.77 221 ASP A CA 1
ATOM 1681 C C . ASP A 1 234 ? 14.391 12.737 -11.043 1.00 111.91 221 ASP A C 1
ATOM 1682 O O . ASP A 1 234 ? 13.968 11.996 -11.940 1.00 109.21 221 ASP A O 1
ATOM 1687 N N . CYS A 1 235 ? 14.979 13.901 -11.297 1.00 106.64 222 CYS A N 1
ATOM 1688 C CA . CYS A 1 235 ? 15.279 14.334 -12.653 1.00 102.44 222 CYS A CA 1
ATOM 1689 C C . CYS A 1 235 ? 16.712 13.948 -13.002 1.00 102.45 222 CYS A C 1
ATOM 1690 O O . CYS A 1 235 ? 17.666 14.472 -12.414 1.00 104.74 222 CYS A O 1
ATOM 1693 N N . ALA A 1 236 ? 16.857 13.042 -13.959 1.00 96.35 223 ALA A N 1
ATOM 1694 C CA . ALA A 1 236 ? 18.181 12.596 -14.378 1.00 93.15 223 ALA A CA 1
ATOM 1695 C C . ALA A 1 236 ? 18.958 13.753 -14.996 1.00 81.78 223 ALA A C 1
ATOM 1696 O O . ALA A 1 236 ? 18.423 14.449 -15.868 1.00 80.20 223 ALA A O 1
ATOM 1698 N N . PRO A 1 237 ? 20.206 13.992 -14.579 1.00 89.82 224 PRO A N 1
ATOM 1699 C CA . PRO A 1 237 ? 21.027 15.011 -15.240 1.00 91.85 224 PRO A CA 1
ATOM 1700 C C . PRO A 1 237 ? 21.349 14.615 -16.672 1.00 94.27 224 PRO A C 1
ATOM 1701 O O . PRO A 1 237 ? 21.235 13.453 -17.069 1.00 97.89 224 PRO A O 1
ATOM 1705 N N . LEU A 1 238 ? 21.780 15.609 -17.451 1.00 91.13 225 LEU A N 1
ATOM 1706 C CA . LEU A 1 238 ? 22.004 15.381 -18.876 1.00 91.78 225 LEU A CA 1
ATOM 1707 C C . LEU A 1 238 ? 23.021 14.270 -19.119 1.00 92.57 225 LEU A C 1
ATOM 1708 O O . LEU A 1 238 ? 22.839 13.446 -20.023 1.00 90.07 225 LEU A O 1
ATOM 1713 N N . THR A 1 239 ? 24.098 14.229 -18.327 1.00 95.19 226 THR A N 1
ATOM 1714 C CA . THR A 1 239 ? 25.070 13.144 -18.458 1.00 96.94 226 THR A CA 1
ATOM 1715 C C . THR A 1 239 ? 24.395 11.781 -18.341 1.00 99.96 226 THR A C 1
ATOM 1716 O O . THR A 1 239 ? 24.727 10.844 -19.078 1.00 92.70 226 THR A O 1
ATOM 1720 N N . THR A 1 240 ? 23.450 11.647 -17.408 1.00 93.29 227 THR A N 1
ATOM 1721 C CA . THR A 1 240 ? 22.658 10.426 -17.337 1.00 91.88 227 THR A CA 1
ATOM 1722 C C . THR A 1 240 ? 21.862 10.223 -18.619 1.00 93.35 227 THR A C 1
ATOM 1723 O O . THR A 1 240 ? 21.762 9.102 -19.132 1.00 91.74 227 THR A O 1
ATOM 1727 N N . VAL A 1 241 ? 21.298 11.302 -19.161 1.00 94.09 228 VAL A N 1
ATOM 1728 C CA . VAL A 1 241 ? 20.396 11.173 -20.300 1.00 84.33 228 VAL A CA 1
ATOM 1729 C C . VAL A 1 241 ? 21.173 10.804 -21.559 1.00 84.61 228 VAL A C 1
ATOM 1730 O O . VAL A 1 241 ? 20.782 9.896 -22.303 1.00 78.38 228 VAL A O 1
ATOM 1734 N N . ALA A 1 242 ? 22.287 11.494 -21.814 1.00 83.61 229 ALA A N 1
ATOM 1735 C CA . ALA A 1 242 ? 23.092 11.161 -22.984 1.00 85.41 229 ALA A CA 1
ATOM 1736 C C . ALA A 1 242 ? 23.409 9.674 -23.007 1.00 95.21 229 ALA A C 1
ATOM 1737 O O . ALA A 1 242 ? 23.155 8.987 -24.001 1.00 91.13 229 ALA A O 1
ATOM 1739 N N . THR A 1 243 ? 23.941 9.156 -21.899 1.00 98.07 230 THR A N 1
ATOM 1740 C CA . THR A 1 243 ? 24.326 7.749 -21.843 1.00 96.03 230 THR A CA 1
ATOM 1741 C C . THR A 1 243 ? 23.124 6.841 -22.085 1.00 88.12 230 THR A C 1
ATOM 1742 O O . THR A 1 243 ? 23.212 5.865 -22.837 1.00 92.85 230 THR A O 1
ATOM 1746 N N . LEU A 1 244 ? 21.984 7.156 -21.467 1.00 86.88 231 LEU A N 1
ATOM 1747 C CA . LEU A 1 244 ? 20.785 6.343 -21.668 1.00 82.00 231 LEU A CA 1
ATOM 1748 C C . LEU A 1 244 ? 20.350 6.333 -23.127 1.00 81.17 231 LEU A C 1
ATOM 1749 O O . LEU A 1 244 ? 19.822 5.325 -23.618 1.00 73.85 231 LEU A O 1
ATOM 1754 N N . LEU A 1 245 ? 20.552 7.445 -23.826 1.00 81.52 232 LEU A N 1
ATOM 1755 C CA . LEU A 1 245 ? 20.218 7.559 -25.235 1.00 83.58 232 LEU A CA 1
ATOM 1756 C C . LEU A 1 245 ? 21.351 7.127 -26.151 1.00 82.42 232 LEU A C 1
ATOM 1757 O O . LEU A 1 245 ? 21.146 7.049 -27.367 1.00 79.99 232 LEU A O 1
ATOM 1762 N N . GLY A 1 246 ? 22.526 6.836 -25.598 1.00 79.49 233 GLY A N 1
ATOM 1763 C CA . GLY A 1 246 ? 23.690 6.559 -26.416 1.00 83.77 233 GLY A CA 1
ATOM 1764 C C . GLY A 1 246 ? 24.201 7.739 -27.212 1.00 91.95 233 GLY A C 1
ATOM 1765 O O . GLY A 1 246 ? 24.927 7.547 -28.191 1.00 88.31 233 GLY A O 1
ATOM 1766 N N . VAL A 1 247 ? 23.857 8.960 -26.820 1.00 91.44 234 VAL A N 1
ATOM 1767 C CA . VAL A 1 247 ? 24.174 10.131 -27.608 1.00 95.50 234 VAL A CA 1
ATOM 1768 C C . VAL A 1 247 ? 25.459 10.771 -27.104 1.00 105.93 234 VAL A C 1
ATOM 1769 O O . VAL A 1 247 ? 25.989 10.421 -26.052 1.00 105.33 234 VAL A O 1
ATOM 1773 N N . ASP A 1 248 ? 25.947 11.750 -27.862 1.00 112.84 235 ASP A N 1
ATOM 1774 C CA . ASP A 1 248 ? 27.146 12.519 -27.544 1.00 121.61 235 ASP A CA 1
ATOM 1775 C C . ASP A 1 248 ? 26.775 13.993 -27.619 1.00 121.26 235 ASP A C 1
ATOM 1776 O O . ASP A 1 248 ? 26.706 14.559 -28.725 1.00 128.00 235 ASP A O 1
ATOM 1781 N N . PRO A 1 249 ? 26.503 14.659 -26.492 1.00 114.03 236 PRO A N 1
ATOM 1782 C CA . PRO A 1 249 ? 26.200 16.101 -26.556 1.00 112.43 236 PRO A CA 1
ATOM 1783 C C . PRO A 1 249 ? 27.296 16.903 -27.235 1.00 117.34 236 PRO A C 1
ATOM 1784 O O . PRO A 1 249 ? 27.054 18.053 -27.631 1.00 117.54 236 PRO A O 1
ATOM 1788 N N . SER A 1 250 ? 28.492 16.334 -27.369 1.00 122.50 237 SER A N 1
ATOM 1789 C CA . SER A 1 250 ? 29.557 16.916 -28.178 1.00 132.35 237 SER A CA 1
ATOM 1790 C C . SER A 1 250 ? 29.089 17.228 -29.596 1.00 129.81 237 SER A C 1
ATOM 1791 O O . SER A 1 250 ? 29.707 16.797 -30.572 1.00 130.06 237 SER A O 1
#

Solvent-accessible surface area: 11902 Å² total; per-residue (Å²): 181,52,49,71,0,26,0,20,4,74,107,33,32,103,110,0,35,91,28,97,28,0,20,1,30,8,65,29,42,16,56,25,122,31,49,162,36,67,105,40,3,180,61,0,86,2,107,101,36,131,94,86,18,41,22,63,20,35,1,34,148,16,122,26,98,116,42,76,88,32,64,11,9,94,97,96,1,4,1,0,0,23,0,1,0,40,1,87,137,78,83,53,12,82,4,4,45,0,7,0,0,84,85,0,41,35,8,20,0,84,14,63,60,32,57,10,37,34,48,139,57,62,97,128,136,35,51,7,0,14,1,148,116,25,42,116,86,8,0,17,66,4,17,18,7,27,79,7,69,35,7,118,23,97,31,19,77,105,22,52,82,13,55,16,0,0,72,5,1,44,57,68,6,61,120,32,90,171,50,5,46,76,135,44,0,52,67,2,4,77,110,0,131,9,120,53,71,70,0,18,70,10,0,32,128,69,16,63,98,35,45,84,62,105,100,55,81,95,62,9,0,69,50,107,50,0,7,93,17,15,67,28,94,82,122

Secondary structure (DSSP, 8-state):
---EEEE--SS--GGG-SEEEEEEEEEEEES---PPPPTTSGGGEEEE-TTT--EEEEGGG-B-TTSSB--SPPTT-EEEEEEEEEETTS-EEEBPPEEE-GGGTT-EEEEEEEEEE-SS-TT-EEEEEEETTTTTTS-BB--B-TTS-B-SSBPPSSS-HHHHHHHHHHHHTTTSTTTS-HHHHHHHHHHHT--HHHHHHHHHHHTHHHHT-TTT-TTS--HHHHHHHH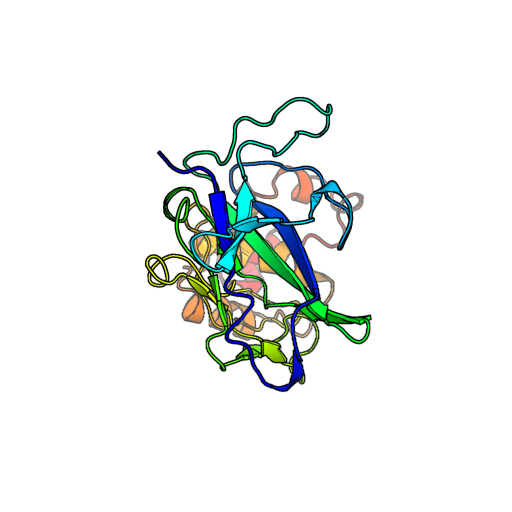T----

Nearest PDB structures (foldseek):
  7rft-assembly2_B  TM=8.842E-01  e=3.064E-48  Ruminococcus bromii L2-63
  7yld-assembly2_I  TM=6.662E-01  e=1.871E+00  Homo sapiens
  2h45-assembly1_A  TM=5.204E-01  e=3.671E+00  Homo sapiens
  4m4d-assembly2_B  TM=2.337E-01  e=4.692E+00  Mus musculus

Sequence (235 aa):
TDTKIYFDASNLPAEWGTTKTVYCHLYAVAGDDLPETSWQGKAEKCKKDTATGLYYFDTAKLKSADGTNHGGLKDNADYAVIFSTIDTKSQSHQTCNVTLGKPCLGDTIYLTGGTVENTEDSSKRDFAATWKNNSDNYGPKAAITSLGHVTEGRFPIYLSRAEMVAQAIFNWAVKNPKNYTPETVADICAQVEAEPMDVYNAYAEMYATELADPAAYPDCAPLTTVATLLGVDPS

B-factor: mean 65.7, std 24.98, range [27.98, 155.61]

Radius of gyration: 19.29 Å; Cα contacts (8 Å, |Δi|>4): 509; chains: 1; bounding box: 63×39×32 Å

Foldseek 3Di:
DFQKEWEQQCPDPVVQAHFDWKFKFKAWDDDDHADGDDVVDPQGTWDADPVVRITIDGQQQGAHPVRHGPRGFDPLTKMWMKMWTQHPVRDIAIAAIKIDHPVNGPWYKYFPQDWKADQVDRVDTGTFIYTPPCQVAIGHEFAQHLLLDTIDGHYTDNAALLLRLLVSCQQHCQVPVVSLALVSSVVSCVVSVHQLVSNLVSNCVVCVVPLVDCVVPVSGDHSVRSCNSPVHDPD